Protein AF-A0AAN7FKW9-F1 (afdb_monomer_lite)

Secondary structure (DSSP, 8-state):
--SS--HHHHHHHHHHHHHHHHHHHHHHHHHHHS--PPP-GGG--HHHHHHHHHHHHHHHHHHHHHHHHHHHHHHHH-HHHHHHHHHHHHHHHHHHHHHHHHHHHHTTT-EEEEEEEEEEEEEGGGG-S---GGGSHHHHTT--EE-S-S--TTHHHHHHHHHHHHTS---EEEEEEEESSSS-EEEEEEEEEPTT--HHHHHHHHHHHHTT-TTEEEPPTTPPP-TTTTTTSS-EEEEEEE-SSTTEEEEEEEEPPP-

Radius of gyration: 22.93 Å; chains: 1; bounding box: 53×60×54 Å

Organism: Que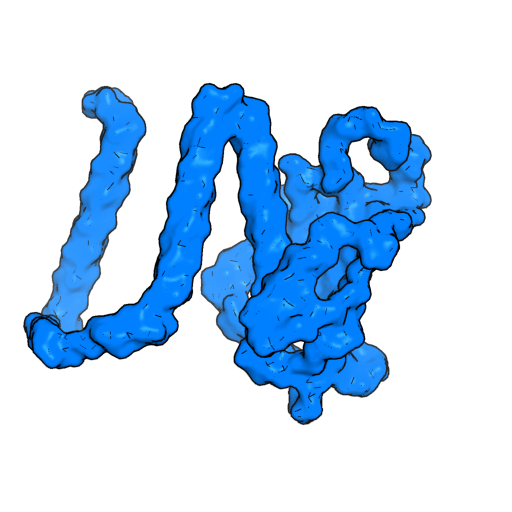rcus rubra (NCBI:txid3512)

InterPro domains:
  IPR050085 N-acetyl-gamma-glutamyl-phosphate reductase [PTHR32338] (107-254)
  IPR058924 N-acetyl-gamma-glutamyl-phosphate reductase, dimerisation domain [PF22698] (101-254)

Foldseek 3Di:
DPPPPCPVVVVVVVVVVVVVVVVVVVVVVVVVVDVDDPPPPVPPPVVVCCVVCVVVVVVVVVVVVVLVVCCVVLVVVDDVSNVVSVLVVVVLVVLLVVLLLLLLCLLVQFFDLPAKEKEKEWELCLVPPDDDPCSDLVNAPPDKDKDCFPHDPCQVVNQVSNCVSNVHRHHYGYIYMYHSDHKKMKIKIKTFTDPPRDLVNSLVSSCVSCVVPPQEAEDDPPDADDRVVQPPHSHKYKYKDDDPPPRMIIIMIMHINDD

Sequence (259 aa):
MYYFKLGATGAAISTALSQYIVTFLLIWHLNKRAVLLPPKLGSLQFGGYLKSGGFLLGRTLAVLITMTLGTSMAARQGPVAMAAHQICIQVWLAVSLLTDALAAAGQVNLIEYRNIIIDAQSSVSGAGRGAKEANLYTEIAERIYSYGITRHCHVPEIEQGLSDAANSKITVNFTPHLMPMIRGMQSTIYLEMAPGVTIEDLYQQLKISYEDEEFVVLLERGVVPRTHNVRGSNYCFINVFPDRIPGRAIITSVKLVAD

Structure (mmCIF, N/CA/C/O backbone):
data_AF-A0AAN7FKW9-F1
#
_entry.id   AF-A0AAN7FKW9-F1
#
loop_
_atom_site.group_PDB
_atom_site.id
_atom_site.type_symbol
_atom_site.label_atom_id
_atom_site.label_alt_id
_atom_site.label_comp_id
_atom_site.label_asym_id
_atom_site.label_entity_id
_atom_site.label_seq_id
_atom_site.pdbx_PDB_ins_code
_atom_site.Cartn_x
_atom_site.Cartn_y
_atom_site.Cartn_z
_atom_site.occupancy
_atom_site.B_iso_or_equiv
_atom_site.auth_seq_id
_atom_site.auth_comp_id
_atom_site.auth_asym_id
_atom_site.auth_atom_id
_atom_site.pdbx_PDB_model_num
ATOM 1 N N . MET A 1 1 ? -6.520 28.817 -27.813 1.00 48.41 1 MET A N 1
ATOM 2 C CA . MET A 1 1 ? -5.056 29.045 -27.874 1.00 48.41 1 MET A CA 1
ATOM 3 C C . MET A 1 1 ? -4.577 29.742 -29.159 1.00 48.41 1 MET A C 1
ATOM 5 O O . MET A 1 1 ? -3.545 30.393 -29.094 1.00 48.41 1 MET A O 1
ATOM 9 N N . TYR A 1 2 ? -5.305 29.683 -30.291 1.00 49.12 2 TYR A N 1
ATOM 10 C CA . TYR A 1 2 ? -4.763 30.100 -31.602 1.00 49.12 2 TYR A CA 1
ATOM 11 C C . TYR A 1 2 ? -5.254 31.433 -32.211 1.00 49.12 2 TYR A C 1
ATOM 13 O O . TYR A 1 2 ? -4.692 31.842 -33.217 1.00 49.12 2 TYR A O 1
ATOM 21 N N . TYR A 1 3 ? -6.218 32.156 -31.621 1.00 57.34 3 TYR A N 1
ATOM 22 C CA . TYR A 1 3 ? -6.704 33.419 -32.222 1.00 57.34 3 TYR A CA 1
ATOM 23 C C . TYR A 1 3 ? -5.979 34.680 -31.708 1.00 57.34 3 TYR A C 1
ATOM 25 O O . TYR A 1 3 ? -5.644 35.565 -32.485 1.00 57.34 3 TYR A O 1
ATOM 33 N N . PHE A 1 4 ? -5.659 34.741 -30.408 1.00 68.62 4 PHE A N 1
ATOM 34 C CA . PHE A 1 4 ? -5.062 35.930 -29.769 1.00 68.62 4 PHE A CA 1
ATOM 35 C C . PHE A 1 4 ? -3.538 35.854 -29.551 1.00 68.62 4 PHE A C 1
ATOM 37 O O . PHE A 1 4 ? -2.962 36.772 -28.983 1.00 68.62 4 PHE A O 1
ATOM 44 N N . LYS A 1 5 ? -2.872 34.762 -29.960 1.00 67.25 5 LYS A N 1
ATOM 45 C CA . LYS A 1 5 ? -1.417 34.531 -29.776 1.00 67.25 5 LYS A CA 1
ATOM 46 C C . LYS A 1 5 ? -0.882 34.716 -28.336 1.00 67.25 5 LYS A C 1
ATOM 48 O O . LYS A 1 5 ? 0.308 34.925 -28.143 1.00 67.25 5 LYS A O 1
ATOM 53 N N . LEU A 1 6 ? -1.728 34.579 -27.311 1.00 69.06 6 LEU A N 1
ATOM 54 C CA . LEU A 1 6 ? -1.354 34.798 -25.901 1.00 69.06 6 LEU A CA 1
ATOM 55 C C . LEU A 1 6 ? -0.659 33.598 -25.218 1.00 69.06 6 LEU A C 1
ATOM 57 O O . LEU A 1 6 ? -0.328 33.679 -24.036 1.00 69.06 6 LEU A O 1
ATOM 61 N N . GLY A 1 7 ? -0.449 32.480 -25.924 1.00 73.56 7 GLY A N 1
ATOM 62 C CA . GLY A 1 7 ? 0.279 31.314 -25.404 1.00 73.56 7 GLY A CA 1
ATOM 63 C C . GLY A 1 7 ? -0.250 30.788 -24.060 1.00 73.56 7 GLY A C 1
ATOM 64 O O . GLY A 1 7 ? -1.461 30.739 -23.832 1.00 73.56 7 GLY A O 1
ATOM 65 N N . ALA A 1 8 ? 0.665 30.400 -23.165 1.00 64.81 8 ALA A N 1
ATOM 66 C CA . ALA A 1 8 ? 0.350 29.925 -21.813 1.00 64.81 8 ALA A CA 1
ATOM 67 C C . ALA A 1 8 ? -0.267 31.018 -20.915 1.00 64.81 8 ALA A C 1
ATOM 69 O O . ALA A 1 8 ? -1.121 30.723 -20.080 1.00 64.81 8 ALA A O 1
ATOM 70 N N . THR A 1 9 ? 0.088 32.288 -21.131 1.00 69.38 9 THR A N 1
ATOM 71 C CA . THR A 1 9 ? -0.476 33.431 -20.396 1.00 69.38 9 THR A CA 1
ATOM 72 C C . THR A 1 9 ? -1.975 33.571 -20.654 1.00 69.38 9 THR A C 1
ATOM 74 O O . THR A 1 9 ? -2.746 33.821 -19.732 1.00 69.38 9 THR A O 1
ATOM 77 N N . GLY A 1 10 ? -2.419 33.327 -21.890 1.00 77.88 10 GLY A N 1
ATOM 78 C CA . GLY A 1 10 ? -3.842 33.320 -22.237 1.00 77.88 10 GLY A CA 1
ATOM 79 C C . GLY A 1 10 ? -4.628 32.209 -21.536 1.00 77.88 10 GLY A C 1
ATOM 80 O O . GLY A 1 10 ? -5.767 32.433 -21.136 1.00 77.88 10 GLY A O 1
ATOM 81 N N . ALA A 1 11 ? -4.017 31.035 -21.340 1.00 68.31 11 ALA A N 1
ATOM 82 C CA . ALA A 1 11 ? -4.635 29.949 -20.581 1.00 68.31 11 ALA A CA 1
ATOM 83 C C . ALA A 1 11 ? -4.790 30.328 -19.098 1.00 68.31 11 ALA A C 1
ATOM 85 O O . ALA A 1 11 ? -5.878 30.187 -18.550 1.00 68.31 11 ALA A O 1
ATOM 86 N N . ALA A 1 12 ? -3.750 30.901 -18.482 1.00 69.50 12 ALA A N 1
ATOM 87 C CA . ALA A 1 12 ? -3.800 31.357 -17.092 1.00 69.50 12 ALA A CA 1
ATOM 88 C C . ALA A 1 12 ? -4.856 32.455 -16.866 1.00 69.50 12 ALA A C 1
ATOM 90 O O . ALA A 1 12 ? -5.644 32.371 -15.922 1.00 69.50 12 ALA A O 1
ATOM 91 N N . ILE A 1 13 ? -4.923 33.449 -17.762 1.00 78.69 13 ILE A N 1
ATOM 92 C CA . ILE A 1 13 ? -5.930 34.519 -17.702 1.00 78.69 13 ILE A CA 1
ATOM 93 C C . ILE A 1 13 ? -7.336 33.936 -17.842 1.00 78.69 13 ILE A C 1
ATOM 95 O O . ILE A 1 13 ? -8.221 34.306 -17.077 1.00 78.69 13 ILE A O 1
ATOM 99 N N . SER A 1 14 ? -7.542 33.000 -18.774 1.00 76.62 14 SER A N 1
ATOM 100 C CA . SER A 1 14 ? -8.839 32.349 -18.973 1.00 76.62 14 SER A CA 1
ATOM 101 C C . SER A 1 14 ? -9.294 31.583 -17.731 1.00 76.62 14 SER A C 1
ATOM 103 O O . SER A 1 14 ? -10.461 31.679 -17.357 1.00 76.62 14 SER A O 1
ATOM 105 N N . THR A 1 15 ? -8.390 30.854 -17.072 1.00 71.94 15 THR A N 1
ATOM 106 C CA . THR A 1 15 ? -8.707 30.124 -15.839 1.00 71.94 15 THR A CA 1
ATOM 107 C C . THR A 1 15 ? -9.082 31.086 -14.717 1.00 71.94 15 THR A C 1
ATOM 109 O O . THR A 1 15 ? -10.133 30.912 -14.101 1.00 71.94 15 THR A O 1
ATOM 112 N N . ALA A 1 16 ? -8.298 32.145 -14.500 1.00 80.69 16 ALA A N 1
ATOM 113 C CA . ALA A 1 16 ? -8.605 33.150 -13.485 1.00 80.69 16 ALA A CA 1
ATOM 114 C C . ALA A 1 16 ? -9.960 33.828 -13.755 1.00 80.69 16 ALA A C 1
ATOM 116 O O . ALA A 1 16 ? -10.814 33.871 -12.871 1.00 80.69 16 ALA A O 1
ATOM 117 N N . LEU A 1 17 ? -10.206 34.278 -14.992 1.00 86.81 17 LEU A N 1
ATOM 118 C CA . LEU A 1 17 ? -11.490 34.871 -15.379 1.00 86.81 17 LEU A CA 1
ATOM 119 C C . LEU A 1 17 ? -12.654 33.906 -15.139 1.00 86.81 17 LEU A C 1
ATOM 121 O O . LEU A 1 17 ? -13.687 34.318 -14.618 1.00 86.81 17 LEU A O 1
ATOM 125 N N . SER A 1 18 ? -12.483 32.625 -15.484 1.00 82.38 18 SER A N 1
ATOM 126 C CA . SER A 1 18 ? -13.523 31.611 -15.292 1.00 82.38 18 SER A CA 1
ATOM 127 C C . SER A 1 18 ? -13.887 31.438 -13.818 1.00 82.38 18 SER A C 1
ATOM 129 O O . SER A 1 18 ? -15.068 31.388 -13.488 1.00 82.38 18 SER A O 1
ATOM 131 N N . GLN A 1 19 ? -12.899 31.451 -12.918 1.00 79.81 19 GLN A N 1
ATOM 132 C CA . GLN A 1 19 ? -13.126 31.311 -11.480 1.00 79.81 19 GLN A CA 1
ATOM 133 C C . GLN A 1 19 ? -13.867 32.521 -10.906 1.00 79.81 19 GLN A C 1
ATOM 135 O O . GLN A 1 19 ? -14.805 32.353 -10.124 1.00 79.81 19 GLN A O 1
ATOM 140 N N . TYR A 1 20 ? -13.515 33.737 -11.336 1.00 88.12 20 TYR A N 1
ATOM 141 C CA . TYR A 1 20 ? -14.232 34.948 -10.925 1.00 88.12 20 TYR A CA 1
ATOM 142 C C . TYR A 1 20 ? -15.662 34.991 -11.471 1.00 88.12 20 TYR A C 1
ATOM 144 O O . TYR A 1 20 ? -16.581 35.350 -10.736 1.00 88.12 20 TYR A O 1
ATOM 152 N N . ILE A 1 21 ? -15.874 34.573 -12.722 1.00 89.75 21 ILE A N 1
ATOM 153 C CA . ILE A 1 21 ? -17.212 34.486 -13.321 1.00 89.75 21 ILE A CA 1
ATOM 154 C C . ILE A 1 21 ? -18.069 33.463 -12.572 1.00 89.75 21 ILE A C 1
ATOM 156 O O . ILE A 1 21 ? -19.197 33.776 -12.200 1.00 89.75 21 ILE A O 1
ATOM 160 N N . VAL A 1 22 ? -17.542 32.265 -12.303 1.00 86.50 22 VAL A N 1
ATOM 161 C CA . VAL A 1 22 ? -18.258 31.228 -11.545 1.00 86.50 22 VAL A CA 1
ATOM 162 C C . VAL A 1 22 ? -18.595 31.725 -10.142 1.00 86.50 22 VAL A C 1
ATOM 164 O O . VAL A 1 22 ? -19.741 31.611 -9.721 1.00 86.50 22 VAL A O 1
ATOM 167 N N . THR A 1 23 ? -17.643 32.353 -9.449 1.00 85.12 23 THR A N 1
ATOM 168 C CA . THR A 1 23 ? -17.871 32.934 -8.116 1.00 85.12 23 THR A CA 1
ATOM 169 C C . THR A 1 23 ? -18.987 33.977 -8.147 1.00 85.12 23 THR A C 1
ATOM 171 O O . THR A 1 23 ? -19.897 33.939 -7.321 1.00 85.12 23 THR A O 1
ATOM 174 N N . PHE A 1 24 ? -18.973 34.875 -9.134 1.00 90.19 24 PHE A N 1
ATOM 175 C CA . PHE A 1 24 ? -20.025 35.873 -9.313 1.00 90.19 24 PHE A CA 1
ATOM 176 C C . PHE A 1 24 ? -21.392 35.230 -9.585 1.00 90.19 24 PHE A C 1
ATOM 178 O O . PHE A 1 24 ? -22.380 35.601 -8.954 1.00 90.19 24 PHE A O 1
ATOM 185 N N . LEU A 1 25 ? -21.458 34.239 -10.480 1.00 87.62 25 LEU A N 1
ATOM 186 C CA . LEU A 1 25 ? -22.694 33.523 -10.803 1.00 87.62 25 LEU A CA 1
ATOM 187 C C . LEU A 1 25 ? -23.250 32.760 -9.596 1.00 87.62 25 LEU A C 1
ATOM 189 O O . LEU A 1 25 ? -24.461 32.770 -9.380 1.00 87.62 25 LEU A O 1
ATOM 193 N N . LEU A 1 26 ? -22.382 32.143 -8.791 1.00 82.56 26 LEU A N 1
ATOM 194 C CA . LEU A 1 26 ? -22.762 31.456 -7.559 1.00 82.56 26 LEU A CA 1
ATOM 195 C C . LEU A 1 26 ? -23.315 32.435 -6.527 1.00 82.56 26 LEU A C 1
ATOM 197 O O . LEU A 1 26 ? -24.395 32.191 -5.999 1.00 82.56 26 LEU A O 1
ATOM 201 N N . ILE A 1 27 ? -22.639 33.564 -6.292 1.00 82.25 27 ILE A N 1
ATOM 202 C CA . ILE A 1 27 ? -23.114 34.616 -5.379 1.00 82.25 27 ILE A CA 1
ATOM 203 C C . ILE A 1 27 ? -24.453 35.178 -5.863 1.00 82.25 27 ILE A C 1
ATOM 205 O O . ILE A 1 27 ? -25.380 35.333 -5.071 1.00 82.25 27 ILE A O 1
ATOM 209 N N . TRP A 1 28 ? -24.593 35.429 -7.165 1.00 83.75 28 TRP A N 1
ATOM 210 C CA . TRP A 1 28 ? -25.840 35.894 -7.768 1.00 83.75 28 TRP A CA 1
ATOM 211 C C . TRP A 1 28 ? -26.976 34.879 -7.597 1.00 83.75 28 TRP A C 1
ATOM 213 O O . TRP A 1 28 ? -28.101 35.254 -7.267 1.00 83.75 28 TRP A O 1
ATOM 223 N N . HIS A 1 29 ? -26.696 33.587 -7.790 1.00 84.88 29 HIS A N 1
ATOM 224 C CA . HIS A 1 29 ? -27.679 32.524 -7.587 1.00 84.88 29 HIS A CA 1
ATOM 225 C C . HIS A 1 29 ? -28.052 32.365 -6.109 1.00 84.88 29 HIS A C 1
ATOM 227 O O . HIS A 1 29 ? -29.230 32.190 -5.793 1.00 84.88 29 HIS A O 1
ATOM 233 N N . LEU A 1 30 ? -27.077 32.482 -5.204 1.00 80.06 30 LEU A N 1
ATOM 234 C CA 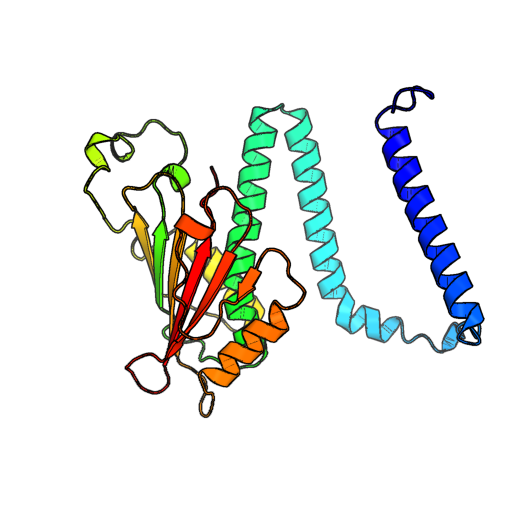. LEU A 1 30 ? -27.303 32.456 -3.761 1.00 80.06 30 LEU A CA 1
ATOM 235 C C . LEU A 1 30 ? -28.165 33.634 -3.314 1.00 80.06 30 LEU A C 1
ATOM 237 O O . LEU A 1 30 ? -29.105 33.426 -2.557 1.00 80.06 30 LEU A O 1
ATOM 241 N N . ASN A 1 31 ? -27.918 34.838 -3.835 1.00 79.50 31 ASN A N 1
ATOM 242 C CA . ASN A 1 31 ? -28.677 36.039 -3.476 1.00 79.50 31 ASN A CA 1
ATOM 243 C C . ASN A 1 31 ? -30.161 35.954 -3.884 1.00 79.50 31 ASN A C 1
ATOM 245 O O . ASN A 1 31 ? -31.009 36.638 -3.322 1.00 79.50 31 ASN A O 1
ATOM 249 N N . LYS A 1 32 ? -30.499 35.093 -4.856 1.00 80.62 32 LYS A N 1
ATOM 250 C CA . LYS A 1 32 ? -31.896 34.798 -5.218 1.00 80.62 32 LYS A CA 1
ATOM 251 C C . LYS A 1 32 ? -32.591 33.838 -4.247 1.00 80.62 32 LYS A C 1
ATOM 253 O O . LYS A 1 32 ? -33.816 33.798 -4.237 1.00 80.62 32 LYS A O 1
ATOM 258 N N . ARG A 1 33 ? -31.837 33.037 -3.484 1.00 73.56 33 ARG A N 1
ATOM 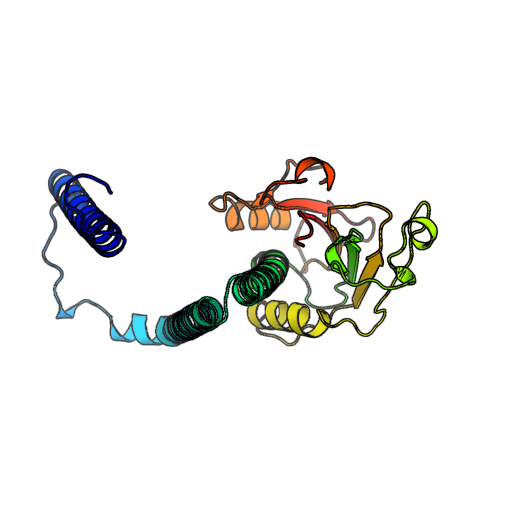259 C CA . ARG A 1 33 ? -32.367 32.011 -2.564 1.00 73.56 33 ARG A CA 1
ATOM 260 C C . ARG A 1 33 ? -32.182 32.362 -1.085 1.00 73.56 33 ARG A C 1
ATOM 262 O O . ARG A 1 33 ? -32.883 31.805 -0.249 1.00 73.56 33 ARG A O 1
ATOM 269 N N . ALA A 1 34 ? -31.264 33.269 -0.764 1.00 70.06 34 ALA A N 1
ATOM 270 C CA . ALA A 1 34 ? -30.944 33.696 0.589 1.00 70.06 34 ALA A CA 1
ATOM 271 C C . ALA A 1 34 ? -30.595 35.191 0.608 1.00 70.06 34 ALA A C 1
ATOM 273 O O . ALA A 1 34 ? -29.864 35.673 -0.255 1.00 70.06 34 ALA A O 1
ATOM 274 N N . VAL A 1 35 ? -31.086 35.922 1.614 1.00 73.06 35 VAL A N 1
ATOM 275 C CA . VAL A 1 35 ? -30.685 37.316 1.854 1.00 73.06 35 VAL A CA 1
ATOM 276 C C . VAL A 1 35 ? -29.235 37.312 2.337 1.00 73.06 35 VAL A C 1
ATOM 278 O O . VAL A 1 35 ? -28.958 36.978 3.490 1.00 73.06 35 VAL A O 1
ATOM 281 N N . LEU A 1 36 ? -28.299 37.658 1.452 1.00 62.50 36 LEU A N 1
ATOM 282 C CA . LEU A 1 36 ? -26.888 37.802 1.800 1.00 62.50 36 LEU A CA 1
ATOM 283 C C . LEU A 1 36 ? -26.707 39.077 2.633 1.00 62.50 36 LEU A C 1
ATOM 285 O O . LEU A 1 36 ? -26.556 40.175 2.100 1.00 62.50 36 LEU A O 1
ATOM 289 N N . LEU A 1 37 ? -26.745 38.942 3.959 1.00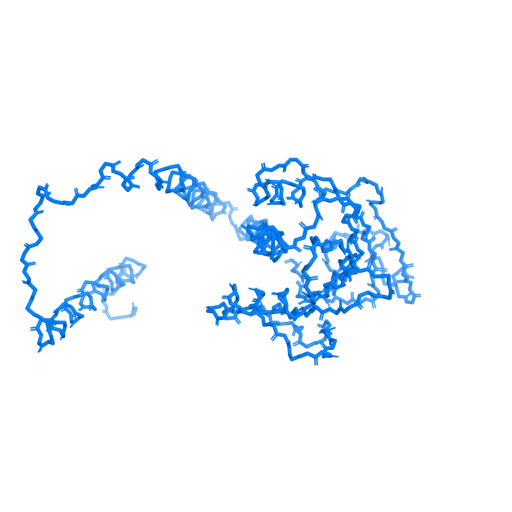 63.31 37 LEU A N 1
ATOM 290 C CA . LEU A 1 37 ? -26.344 40.021 4.857 1.00 63.31 37 LEU A CA 1
ATOM 291 C C . LEU A 1 37 ? -24.824 40.226 4.731 1.00 63.31 37 LEU A C 1
ATOM 293 O O . LEU A 1 37 ? -24.083 39.242 4.807 1.00 63.31 37 LEU A O 1
ATOM 297 N N . PRO A 1 38 ? -24.331 41.469 4.555 1.00 61.94 38 PRO A N 1
ATOM 298 C CA . PRO A 1 38 ? -22.898 41.722 4.511 1.00 61.94 38 PRO A CA 1
ATOM 299 C C . PRO A 1 38 ? -22.271 41.215 5.817 1.00 61.94 38 PRO A C 1
ATOM 301 O O . PRO A 1 38 ? -22.764 41.561 6.899 1.00 61.94 38 PRO A O 1
ATOM 304 N N . PRO A 1 39 ? -21.224 40.372 5.752 1.00 59.44 39 PRO A N 1
ATOM 305 C CA . PRO A 1 39 ? -20.630 39.803 6.948 1.00 59.44 39 PRO A CA 1
ATOM 306 C C . PRO A 1 39 ? -20.145 40.943 7.843 1.00 59.44 39 PRO A C 1
ATOM 308 O O . PRO A 1 39 ? -19.348 41.787 7.428 1.00 59.44 39 PRO A O 1
ATOM 311 N N . LYS A 1 40 ? -20.637 40.993 9.085 1.00 66.00 40 LYS A N 1
ATOM 312 C CA . LYS A 1 40 ? -20.121 41.928 10.087 1.00 66.00 40 LYS A CA 1
ATOM 313 C C . LYS A 1 40 ? -18.668 41.544 10.356 1.00 66.00 40 LYS A C 1
ATOM 315 O O . LYS A 1 40 ? -18.415 40.564 11.057 1.00 66.00 40 LYS A O 1
ATOM 320 N N . LEU A 1 41 ? -17.728 42.319 9.811 1.00 60.44 41 LEU A N 1
ATOM 321 C CA . LEU A 1 41 ? -16.281 42.078 9.897 1.00 60.44 41 LEU A CA 1
ATOM 322 C C . LEU A 1 41 ? -15.790 41.835 11.338 1.00 60.44 41 LEU A C 1
ATOM 324 O O . LEU A 1 41 ? -14.883 41.040 11.543 1.00 60.44 41 LEU A O 1
ATOM 328 N N . GLY A 1 42 ? -16.443 42.435 12.341 1.00 60.06 42 GLY A N 1
ATOM 329 C CA . GLY A 1 42 ? -16.129 42.240 13.765 1.00 60.06 42 GLY A CA 1
ATOM 330 C C . GLY A 1 42 ? -16.638 40.939 14.409 1.00 60.06 42 GLY A C 1
ATOM 331 O O . GLY A 1 42 ? -16.325 40.689 15.565 1.00 60.06 42 GLY A O 1
ATOM 332 N N . SER A 1 43 ? -17.420 40.116 13.700 1.00 59.47 43 SER A N 1
ATOM 333 C CA . SER A 1 43 ? -17.941 38.822 14.195 1.00 59.47 43 SER A CA 1
ATOM 334 C C . SER A 1 43 ? -17.245 37.601 13.586 1.00 59.47 43 SER A C 1
ATOM 336 O O . SER A 1 43 ? -17.483 36.471 14.008 1.00 59.47 43 SER A O 1
ATOM 338 N N . LEU A 1 44 ? -16.361 37.820 12.610 1.00 58.69 44 LEU A N 1
ATOM 339 C CA . LEU A 1 44 ? -15.540 36.768 12.028 1.00 58.69 44 LEU A CA 1
ATOM 340 C C . LEU A 1 44 ? -14.433 36.410 13.027 1.00 58.69 44 LEU A C 1
ATOM 342 O O . LEU A 1 44 ? -13.495 37.180 13.225 1.00 58.69 44 LEU A O 1
ATOM 346 N N . GLN A 1 45 ? -14.522 35.233 13.651 1.00 62.00 45 GLN A N 1
ATOM 347 C CA . GLN A 1 45 ? -13.495 34.704 14.559 1.00 62.00 45 GLN A CA 1
ATOM 348 C C . GLN A 1 45 ? -12.242 34.224 13.796 1.00 62.00 45 GLN A C 1
ATOM 350 O O . GLN A 1 45 ? -11.769 33.102 13.977 1.00 62.00 45 GLN A O 1
ATOM 355 N N . PHE A 1 46 ? -11.680 35.084 12.941 1.00 59.16 46 PHE A N 1
ATOM 356 C CA . PHE A 1 46 ? -10.496 34.797 12.126 1.00 59.16 46 PHE A CA 1
ATOM 357 C C . PHE A 1 46 ? -9.316 34.336 12.988 1.00 59.16 46 PHE A C 1
ATOM 359 O O . PHE A 1 46 ? -8.598 33.422 12.605 1.00 59.16 46 PHE A O 1
ATOM 366 N N . GLY A 1 47 ? -9.159 34.905 14.189 1.00 61.28 47 GLY A N 1
ATOM 367 C CA . GLY A 1 47 ? -8.113 34.507 15.132 1.00 61.28 47 GLY A CA 1
ATOM 368 C C . GLY A 1 47 ? -8.251 33.070 15.648 1.00 61.28 47 GLY A C 1
ATOM 369 O O . GLY A 1 47 ? -7.239 32.404 15.836 1.00 61.28 47 GLY A O 1
ATOM 370 N N . GLY A 1 48 ? -9.475 32.562 15.831 1.00 57.41 48 GLY A N 1
ATOM 371 C CA . GLY A 1 48 ? -9.714 31.167 16.224 1.00 57.41 48 GLY A CA 1
ATOM 372 C C . GLY A 1 48 ? -9.422 30.197 15.080 1.00 57.41 48 GLY A C 1
ATOM 373 O O . GLY A 1 48 ? -8.728 29.203 15.274 1.00 57.41 48 GLY A O 1
ATOM 374 N N . TYR A 1 49 ? -9.862 30.553 13.871 1.00 56.41 49 TYR A N 1
ATOM 375 C CA . TYR A 1 49 ? -9.644 29.773 12.649 1.00 56.41 49 TYR A CA 1
ATOM 376 C C . TYR A 1 49 ? -8.163 29.706 12.248 1.00 56.41 49 TYR A C 1
ATOM 378 O O . TYR A 1 49 ? -7.658 28.658 11.859 1.00 56.41 49 TYR A O 1
ATOM 386 N N . LEU A 1 50 ? -7.433 30.814 12.396 1.00 58.19 50 LEU A N 1
ATOM 387 C CA . LEU A 1 50 ? -5.996 30.872 12.129 1.00 58.19 50 LEU A CA 1
ATOM 388 C C . LEU A 1 50 ? -5.184 30.146 13.214 1.00 58.19 50 LEU A C 1
ATOM 390 O O . LEU A 1 50 ? -4.102 29.645 12.934 1.00 58.19 50 LEU A O 1
ATOM 394 N N . LYS A 1 51 ? -5.706 30.046 14.444 1.00 59.88 51 LYS A N 1
ATOM 395 C CA . LYS A 1 51 ? -5.056 29.324 15.546 1.00 59.88 51 LYS A CA 1
ATOM 396 C C . LYS A 1 51 ? -5.282 27.808 15.478 1.00 59.88 51 LYS A C 1
ATOM 398 O O . LYS A 1 51 ? -4.366 27.074 15.831 1.00 59.88 51 LYS A O 1
ATOM 403 N N . SER A 1 52 ? -6.442 27.337 15.002 1.00 53.56 52 SER A N 1
ATOM 404 C CA . SER A 1 52 ? -6.708 25.899 14.803 1.00 53.56 52 SER A CA 1
ATOM 405 C C . SER A 1 52 ? -6.233 25.379 13.441 1.00 53.56 52 SER A C 1
ATOM 407 O O . SER A 1 52 ? -5.728 24.265 13.354 1.00 53.56 52 SER A O 1
ATOM 409 N N . GLY A 1 53 ? -6.342 26.189 12.386 1.00 51.00 53 GLY A N 1
ATOM 410 C CA . GLY A 1 53 ? -6.002 25.807 11.014 1.00 51.00 53 GLY A CA 1
ATOM 411 C C . GLY A 1 53 ? -4.662 26.338 10.508 1.00 51.00 53 GLY A C 1
ATOM 412 O O . GLY A 1 53 ? -4.215 25.914 9.449 1.00 51.00 53 GLY A O 1
ATOM 413 N N . GLY A 1 54 ? -3.993 27.249 11.224 1.00 65.25 54 GLY A N 1
ATOM 414 C CA . GLY A 1 54 ? -2.776 27.915 10.739 1.00 65.25 54 GLY A CA 1
ATOM 415 C C . GLY A 1 54 ? -1.574 26.988 10.575 1.00 65.25 54 GLY A C 1
ATOM 416 O O . GLY A 1 54 ? -0.815 27.144 9.624 1.00 65.25 54 GLY A O 1
ATOM 417 N N . PHE A 1 55 ? -1.426 25.984 11.444 1.00 59.41 55 PHE A N 1
ATOM 418 C CA . PHE A 1 55 ? -0.383 24.962 11.293 1.00 59.41 55 PHE A CA 1
ATOM 419 C C . PHE A 1 55 ? -0.648 24.038 10.101 1.00 59.41 55 PHE A C 1
ATOM 421 O O . PHE A 1 55 ? 0.284 23.701 9.371 1.00 59.41 55 PHE A O 1
ATOM 428 N N . LEU A 1 56 ? -1.914 23.674 9.877 1.00 51.28 56 LEU A N 1
ATOM 429 C CA . LEU A 1 56 ? -2.326 22.859 8.737 1.00 51.28 56 LEU A CA 1
ATOM 430 C C . LEU A 1 56 ? -2.134 23.637 7.431 1.00 51.28 56 LEU A C 1
ATOM 432 O O . LEU A 1 56 ? -1.413 23.181 6.554 1.00 51.28 56 LEU A O 1
ATOM 436 N N . LEU A 1 57 ? -2.663 24.862 7.352 1.00 63.31 57 LEU A N 1
ATOM 437 C CA . LEU A 1 57 ? -2.470 25.774 6.222 1.00 63.31 57 LEU A CA 1
ATOM 438 C C . LEU A 1 57 ? -0.989 26.053 5.964 1.00 63.31 57 LEU A C 1
ATOM 440 O O . LEU A 1 57 ? -0.566 26.045 4.813 1.00 63.31 57 LEU A O 1
ATOM 444 N N . GLY A 1 58 ? -0.192 26.254 7.016 1.00 70.25 58 GLY A N 1
ATOM 445 C CA . GLY A 1 58 ? 1.252 26.446 6.923 1.00 70.25 58 GLY A CA 1
ATOM 446 C C . GLY A 1 58 ? 1.971 25.229 6.340 1.00 70.25 58 GLY A C 1
ATOM 447 O O . GLY A 1 58 ? 2.787 25.392 5.433 1.00 70.25 58 GLY A O 1
ATOM 448 N N . ARG A 1 59 ? 1.632 24.008 6.786 1.00 60.09 59 ARG A N 1
ATOM 449 C CA . ARG A 1 59 ? 2.139 22.755 6.193 1.00 60.09 59 ARG A CA 1
ATOM 450 C C . ARG A 1 59 ? 1.722 22.633 4.732 1.00 60.09 59 ARG A C 1
ATOM 452 O O . ARG A 1 59 ? 2.580 22.397 3.887 1.00 60.09 59 ARG A O 1
ATOM 459 N N . THR A 1 60 ? 0.444 22.837 4.419 1.00 58.62 60 THR A N 1
ATOM 460 C CA . THR A 1 60 ? -0.081 22.727 3.051 1.00 58.62 60 THR A CA 1
ATOM 461 C C . THR A 1 60 ? 0.598 23.725 2.113 1.00 58.62 60 THR A C 1
ATOM 463 O O . THR A 1 60 ? 1.026 23.341 1.028 1.00 58.62 60 THR A O 1
ATOM 466 N N . LEU A 1 61 ? 0.787 24.979 2.541 1.00 66.00 61 LEU A N 1
ATOM 467 C CA . LEU A 1 61 ? 1.519 25.998 1.781 1.00 66.00 61 LEU A CA 1
ATOM 468 C C . LEU A 1 61 ? 2.999 25.652 1.617 1.00 66.00 61 LEU A C 1
ATOM 470 O O . LEU A 1 61 ? 3.518 25.769 0.511 1.00 66.00 61 LEU A O 1
ATOM 474 N N . ALA A 1 62 ? 3.682 25.208 2.674 1.00 66.44 62 ALA A N 1
ATOM 475 C CA . ALA A 1 62 ? 5.094 24.836 2.600 1.00 66.44 62 ALA A CA 1
ATOM 476 C C . ALA A 1 62 ? 5.325 23.674 1.622 1.00 66.44 62 ALA A C 1
ATOM 478 O O . ALA A 1 62 ? 6.245 23.719 0.801 1.00 66.44 62 ALA A O 1
ATOM 479 N N . VAL A 1 63 ? 4.450 22.669 1.659 1.00 63.97 63 VAL A N 1
ATOM 480 C CA . VAL A 1 63 ? 4.459 21.524 0.743 1.00 63.97 63 VAL A CA 1
ATOM 481 C C . VAL A 1 63 ? 4.179 21.971 -0.693 1.00 63.97 63 VAL A C 1
ATOM 483 O O . VAL A 1 63 ? 4.974 21.670 -1.581 1.00 63.97 63 VAL A O 1
ATOM 486 N N . LEU A 1 64 ? 3.121 22.755 -0.928 1.00 65.25 64 LEU A N 1
ATOM 487 C CA . LEU A 1 64 ? 2.781 23.287 -2.255 1.00 65.25 64 LEU A CA 1
ATOM 488 C C . LEU A 1 64 ? 3.908 24.131 -2.852 1.00 65.25 64 LEU A C 1
ATOM 490 O O . LEU A 1 64 ? 4.231 23.981 -4.030 1.00 65.25 64 LEU A O 1
ATOM 494 N N . ILE A 1 65 ? 4.525 25.002 -2.052 1.00 69.50 65 ILE A N 1
ATOM 495 C CA . ILE A 1 65 ? 5.636 25.855 -2.486 1.00 69.50 65 ILE A CA 1
ATOM 496 C C . ILE A 1 65 ? 6.843 24.995 -2.856 1.00 69.50 65 ILE A C 1
ATOM 498 O O . ILE A 1 65 ? 7.410 25.172 -3.934 1.00 69.50 65 ILE A O 1
ATOM 502 N N . THR A 1 66 ? 7.203 24.027 -2.012 1.00 71.06 66 THR A N 1
ATOM 503 C CA . THR A 1 66 ? 8.336 23.124 -2.263 1.00 71.06 66 THR A CA 1
ATOM 504 C C . THR A 1 66 ? 8.105 22.287 -3.519 1.00 71.06 66 THR A C 1
ATOM 506 O O . THR A 1 66 ? 8.984 22.189 -4.374 1.00 71.06 66 THR A O 1
ATOM 509 N N . MET A 1 67 ? 6.895 21.756 -3.689 1.00 68.00 67 MET A N 1
ATOM 510 C CA . MET A 1 67 ? 6.499 20.958 -4.846 1.00 68.00 67 MET A CA 1
ATOM 511 C C . MET A 1 67 ? 6.494 21.794 -6.134 1.00 68.00 67 MET A C 1
ATOM 513 O O . MET A 1 67 ? 7.010 21.359 -7.165 1.00 68.00 67 MET A O 1
ATOM 517 N N . THR A 1 68 ? 5.993 23.028 -6.076 1.00 67.56 68 THR A N 1
ATOM 518 C CA . THR A 1 68 ? 5.968 23.961 -7.214 1.00 67.56 68 THR A CA 1
ATOM 519 C C . THR A 1 68 ? 7.379 24.388 -7.620 1.00 67.56 68 THR A C 1
ATOM 521 O O . THR A 1 68 ? 7.712 24.378 -8.806 1.00 67.56 68 THR A O 1
ATOM 524 N N . LEU A 1 69 ? 8.238 24.719 -6.652 1.00 66.88 69 LEU A N 1
ATOM 525 C CA . LEU A 1 69 ? 9.630 25.095 -6.904 1.00 66.88 69 LEU A CA 1
ATOM 526 C C . LEU A 1 69 ? 10.450 23.914 -7.430 1.00 66.88 69 LEU A C 1
ATOM 528 O O . LEU A 1 69 ? 11.159 24.076 -8.422 1.00 66.88 69 LEU A O 1
ATOM 532 N N . GLY A 1 70 ? 10.296 22.725 -6.843 1.00 67.12 70 GLY A N 1
ATOM 533 C CA . GLY A 1 70 ? 10.940 21.500 -7.321 1.00 67.12 70 GLY A CA 1
ATOM 534 C C . GLY A 1 70 ? 10.540 21.170 -8.759 1.00 67.12 70 GLY A C 1
ATOM 535 O O . GLY A 1 70 ? 11.402 20.936 -9.602 1.00 67.12 70 GLY A O 1
ATOM 536 N N . THR A 1 71 ? 9.246 21.277 -9.076 1.00 64.25 71 THR A N 1
ATOM 537 C CA . THR A 1 71 ? 8.733 21.047 -10.438 1.00 64.25 71 THR A CA 1
ATOM 538 C C . THR A 1 71 ? 9.279 22.088 -11.414 1.00 64.25 71 THR A C 1
ATOM 540 O O . THR A 1 71 ? 9.742 21.747 -12.499 1.00 64.25 71 THR A O 1
ATOM 543 N N . SER A 1 72 ? 9.310 23.361 -11.016 1.00 59.44 72 SER A N 1
ATOM 544 C CA . SER A 1 72 ? 9.882 24.450 -11.816 1.00 59.44 72 SER A CA 1
ATOM 545 C C . SER A 1 72 ? 11.378 24.254 -12.094 1.00 59.44 72 SER A C 1
ATOM 547 O O . SER A 1 72 ? 11.836 24.481 -13.215 1.00 59.44 72 SER A O 1
ATOM 549 N N . MET A 1 73 ? 12.151 23.789 -11.108 1.00 62.16 73 MET A N 1
ATOM 550 C CA . MET A 1 73 ? 13.578 23.495 -11.270 1.00 62.16 73 MET A CA 1
ATOM 551 C C . MET A 1 73 ? 13.819 22.271 -12.156 1.00 62.16 73 MET A C 1
ATOM 553 O O . MET A 1 73 ? 14.652 22.338 -13.060 1.00 62.16 73 MET A O 1
ATOM 557 N N . ALA A 1 74 ? 13.057 21.191 -11.965 1.00 52.38 74 ALA A N 1
ATOM 558 C CA . ALA A 1 74 ? 13.123 20.000 -12.808 1.00 52.38 74 ALA A CA 1
ATOM 559 C C . ALA A 1 74 ? 12.770 20.315 -14.274 1.00 52.38 74 ALA A C 1
ATOM 561 O O . ALA A 1 74 ? 13.400 19.785 -15.188 1.00 52.38 74 ALA A O 1
ATOM 562 N N . ALA A 1 75 ? 11.838 21.249 -14.515 1.00 57.34 75 ALA A N 1
ATOM 563 C CA . ALA A 1 75 ? 11.429 21.656 -15.866 1.00 57.34 75 ALA A CA 1
ATOM 564 C C . ALA A 1 75 ? 12.570 22.299 -16.651 1.00 57.34 75 ALA A C 1
ATOM 566 O O . ALA A 1 75 ? 12.665 22.142 -17.867 1.00 57.34 75 ALA A O 1
ATOM 567 N N . ARG A 1 76 ? 13.454 23.010 -15.945 1.00 67.81 76 ARG A N 1
ATOM 568 C CA . ARG A 1 76 ? 14.608 23.703 -16.528 1.00 67.81 76 ARG A CA 1
ATOM 569 C C . ARG A 1 76 ? 15.766 22.762 -16.851 1.00 67.81 76 ARG A C 1
ATOM 571 O O . ARG A 1 76 ? 16.597 23.116 -17.677 1.00 67.81 76 ARG A O 1
ATOM 578 N N . GLN A 1 77 ? 15.823 21.589 -16.220 1.00 63.25 77 GLN A N 1
ATOM 579 C CA . GLN A 1 77 ? 16.876 20.591 -16.448 1.00 63.25 77 GLN A CA 1
ATOM 580 C C . GLN A 1 77 ? 16.548 19.608 -17.581 1.00 63.25 77 GLN A C 1
ATOM 582 O O . GLN A 1 77 ? 17.411 18.847 -18.012 1.00 63.25 77 GLN A O 1
ATOM 587 N N . GLY A 1 78 ? 15.321 19.655 -18.102 1.00 63.94 78 GLY A N 1
ATOM 588 C CA . GLY A 1 78 ? 14.913 18.928 -19.297 1.00 63.94 78 GLY A CA 1
ATOM 589 C C . GLY A 1 78 ? 13.974 17.743 -19.034 1.00 63.94 78 GLY A C 1
ATOM 590 O O . GLY A 1 78 ? 13.601 17.459 -17.894 1.00 63.94 78 GLY A O 1
ATOM 591 N N . PRO A 1 79 ? 13.566 17.035 -20.102 1.00 40.00 79 PRO A N 1
ATOM 592 C CA . PRO A 1 79 ? 12.458 16.075 -20.059 1.00 40.00 79 PRO A CA 1
ATOM 593 C C . PRO A 1 79 ? 12.701 14.879 -19.130 1.00 40.00 79 PRO A C 1
ATOM 595 O O . PRO A 1 79 ? 11.773 14.382 -18.502 1.00 40.00 79 PRO A O 1
ATOM 598 N N . VAL A 1 80 ? 13.957 14.439 -19.013 1.00 40.69 80 VAL A N 1
ATOM 599 C CA . VAL A 1 80 ? 14.350 13.287 -18.184 1.00 40.69 80 VAL A CA 1
ATOM 600 C C . VAL A 1 80 ? 14.306 13.630 -16.690 1.00 40.69 80 VAL A C 1
ATOM 602 O O . VAL A 1 80 ? 13.811 12.838 -15.893 1.00 40.69 80 VAL A O 1
ATOM 605 N N . ALA A 1 81 ? 14.751 14.832 -16.310 1.00 39.19 81 ALA A N 1
ATOM 606 C CA . ALA A 1 81 ? 14.669 15.318 -14.932 1.00 39.19 81 ALA A CA 1
ATOM 607 C C . ALA A 1 81 ? 13.214 15.581 -14.505 1.00 39.19 81 ALA A C 1
ATOM 609 O O . ALA A 1 81 ? 12.839 15.284 -13.374 1.00 39.19 81 ALA A O 1
ATOM 610 N N . MET A 1 82 ? 12.375 16.072 -15.425 1.00 45.16 82 MET A N 1
ATOM 611 C CA . MET A 1 82 ? 10.936 16.231 -15.201 1.00 45.16 82 MET A CA 1
ATOM 612 C C . MET A 1 82 ? 10.228 14.885 -14.989 1.00 45.16 82 MET A C 1
ATOM 614 O O . MET A 1 82 ? 9.410 14.768 -14.081 1.00 45.16 82 MET A O 1
ATOM 618 N N . ALA A 1 83 ? 10.568 13.861 -15.779 1.00 34.09 83 ALA A N 1
ATOM 619 C CA . ALA A 1 83 ? 10.025 12.515 -15.605 1.00 34.09 83 ALA A CA 1
ATOM 620 C C . ALA A 1 83 ? 10.420 11.913 -14.243 1.00 34.09 83 ALA A C 1
ATOM 622 O O . ALA A 1 83 ? 9.556 11.432 -13.518 1.00 34.09 83 ALA A O 1
ATOM 623 N N . ALA A 1 84 ? 11.691 12.030 -13.840 1.00 36.47 84 ALA A N 1
ATOM 624 C CA . ALA A 1 84 ? 12.158 11.579 -12.525 1.00 36.47 84 ALA A CA 1
ATOM 625 C C . ALA A 1 84 ? 11.477 12.328 -11.362 1.00 36.47 84 ALA A C 1
ATOM 627 O O . ALA A 1 84 ? 11.096 11.721 -10.363 1.00 36.47 84 ALA A O 1
ATOM 628 N N . HIS A 1 85 ? 11.269 13.640 -11.504 1.00 43.94 85 HIS A N 1
ATOM 629 C CA . HIS A 1 85 ? 10.569 14.463 -10.514 1.00 43.94 85 HIS A CA 1
ATOM 630 C C . HIS A 1 85 ? 9.081 14.100 -10.389 1.00 43.94 85 HIS A C 1
ATOM 632 O O . HIS A 1 85 ? 8.556 14.046 -9.278 1.00 43.94 85 HIS A O 1
ATOM 638 N N . GLN A 1 86 ? 8.406 13.788 -11.502 1.00 40.19 86 GLN A N 1
ATOM 639 C CA . GLN A 1 86 ? 7.023 13.298 -11.480 1.00 40.19 86 GLN A CA 1
ATOM 640 C C . GLN A 1 86 ? 6.892 11.919 -10.825 1.00 40.19 86 GLN A C 1
ATOM 642 O O . GLN A 1 86 ? 5.956 11.717 -10.054 1.00 40.19 86 GLN A O 1
ATOM 647 N N . ILE A 1 87 ? 7.844 11.012 -11.059 1.00 41.47 87 ILE A N 1
ATOM 648 C CA . ILE A 1 87 ? 7.884 9.695 -10.407 1.00 41.47 87 ILE A CA 1
ATOM 649 C C . ILE A 1 87 ? 8.061 9.862 -8.891 1.00 41.47 87 ILE A C 1
ATOM 651 O O . ILE A 1 87 ? 7.302 9.283 -8.120 1.00 41.47 87 ILE A O 1
ATOM 655 N N . CYS A 1 88 ? 8.975 10.729 -8.441 1.00 41.81 88 CYS A N 1
ATOM 656 C CA . CYS A 1 88 ? 9.164 11.013 -7.014 1.00 41.81 88 CYS A CA 1
ATOM 657 C C . CYS A 1 88 ? 7.920 11.635 -6.349 1.00 41.81 88 CYS A C 1
ATOM 659 O O . CYS A 1 88 ? 7.578 11.263 -5.229 1.00 41.81 88 CYS A O 1
ATOM 661 N N . ILE A 1 89 ? 7.214 12.542 -7.035 1.00 49.00 89 ILE A N 1
ATOM 662 C CA . ILE A 1 89 ? 5.957 13.136 -6.544 1.00 49.00 89 ILE A CA 1
ATOM 663 C C . ILE A 1 89 ? 4.828 12.101 -6.458 1.00 49.00 89 ILE A C 1
ATOM 665 O O . ILE A 1 89 ? 4.028 12.139 -5.524 1.00 49.00 89 ILE A O 1
ATOM 669 N N . GLN A 1 90 ? 4.747 11.175 -7.414 1.00 42.19 90 GLN A N 1
ATOM 670 C CA . GLN A 1 90 ? 3.703 10.150 -7.422 1.00 42.19 90 GLN A CA 1
ATOM 671 C C . GLN A 1 90 ? 3.985 9.006 -6.444 1.00 42.19 90 GLN A C 1
ATOM 673 O O . GLN A 1 90 ? 3.043 8.476 -5.864 1.00 42.19 90 GLN A O 1
ATOM 678 N N . VAL A 1 91 ? 5.254 8.683 -6.179 1.00 46.16 91 VAL A N 1
ATOM 679 C CA . VAL A 1 91 ? 5.655 7.783 -5.083 1.00 46.16 91 VAL A CA 1
ATOM 680 C C . VAL A 1 91 ? 5.285 8.390 -3.723 1.00 46.16 91 VAL A C 1
ATOM 682 O O . VAL A 1 91 ? 4.698 7.696 -2.897 1.00 46.16 91 VAL A O 1
ATOM 685 N N . TRP A 1 92 ? 5.509 9.696 -3.543 1.00 43.78 92 TRP A N 1
ATOM 686 C CA . TRP A 1 92 ? 5.132 10.445 -2.337 1.00 43.78 92 TRP A CA 1
ATOM 687 C C . TRP A 1 92 ? 3.606 10.465 -2.096 1.00 43.78 92 TRP A C 1
ATOM 689 O O . TRP A 1 92 ? 3.144 10.251 -0.978 1.00 43.78 92 TRP A O 1
ATOM 699 N N . LEU A 1 93 ? 2.796 10.604 -3.153 1.00 47.16 93 LEU A N 1
ATOM 700 C CA . LEU A 1 93 ? 1.329 10.483 -3.075 1.00 47.16 93 LEU A CA 1
ATOM 701 C C . LEU A 1 93 ? 0.853 9.039 -2.823 1.00 47.16 93 LEU A C 1
ATOM 703 O O . LEU A 1 93 ? -0.155 8.812 -2.156 1.00 47.16 93 LEU A O 1
ATOM 707 N N . ALA A 1 94 ? 1.577 8.047 -3.345 1.00 44.72 94 ALA A N 1
ATOM 708 C CA . ALA A 1 94 ? 1.208 6.638 -3.271 1.00 44.72 94 ALA A CA 1
ATOM 709 C C . ALA A 1 94 ? 1.435 6.021 -1.882 1.00 44.72 94 ALA A C 1
ATOM 711 O O . ALA A 1 94 ? 0.745 5.050 -1.547 1.00 44.72 94 ALA A O 1
ATOM 712 N N . VAL A 1 95 ? 2.374 6.546 -1.092 1.00 48.16 95 VAL A N 1
ATOM 713 C CA . VAL A 1 95 ? 2.502 6.187 0.325 1.00 48.16 95 VAL A CA 1
ATOM 714 C C . VAL A 1 95 ? 1.514 6.993 1.153 1.00 48.16 95 VAL A C 1
ATOM 716 O O . VAL A 1 95 ? 0.796 6.368 1.927 1.00 48.16 95 VAL A O 1
ATOM 719 N N . SER A 1 96 ? 1.325 8.297 0.898 1.00 42.53 96 SER A N 1
ATOM 720 C CA . SER A 1 96 ? 0.262 9.086 1.545 1.00 42.53 96 SER A CA 1
ATOM 721 C C . SER A 1 96 ? -1.106 8.406 1.475 1.00 42.53 96 SER A C 1
ATOM 723 O O . SER A 1 96 ? -1.674 8.180 2.525 1.00 42.53 96 SER A O 1
ATOM 725 N N . LEU A 1 97 ? -1.564 7.907 0.322 1.00 45.84 97 LEU A N 1
ATOM 726 C CA . LEU A 1 97 ? -2.893 7.274 0.203 1.00 45.84 97 LEU A CA 1
ATOM 727 C C . LEU A 1 97 ? -3.052 5.931 0.951 1.00 45.84 97 LEU A C 1
ATOM 729 O O . LEU A 1 97 ? -4.136 5.612 1.434 1.00 45.84 97 LEU A O 1
ATOM 733 N N . LEU A 1 98 ? -1.985 5.131 1.066 1.00 48.59 98 LEU A N 1
ATOM 734 C CA . LEU A 1 98 ? -1.980 3.908 1.892 1.00 48.59 98 LEU A CA 1
ATOM 735 C C . LEU A 1 98 ? -1.944 4.249 3.383 1.00 48.59 98 LEU A C 1
ATOM 737 O O . LEU A 1 98 ? -2.516 3.534 4.206 1.00 48.59 98 LEU A O 1
ATOM 741 N N . THR A 1 99 ? -1.286 5.360 3.706 1.00 49.38 99 THR A N 1
ATOM 742 C CA . THR A 1 99 ? -1.264 5.895 5.056 1.00 49.38 99 THR A CA 1
ATOM 743 C C . THR A 1 99 ? -2.567 6.592 5.408 1.00 49.38 99 THR A C 1
ATOM 745 O O . THR A 1 99 ? -2.987 6.465 6.544 1.00 49.38 99 THR A O 1
ATOM 748 N N . ASP A 1 100 ? -3.266 7.186 4.442 1.00 43.81 100 ASP A N 1
ATOM 749 C CA . ASP A 1 100 ? -4.560 7.841 4.607 1.00 43.81 100 ASP A CA 1
ATOM 750 C C . ASP A 1 100 ? -5.672 6.819 4.887 1.00 43.81 100 ASP A C 1
ATOM 752 O O . ASP A 1 100 ? -6.586 7.107 5.651 1.00 43.81 100 ASP A O 1
ATOM 756 N N . ALA A 1 101 ? -5.565 5.587 4.369 1.00 45.28 101 ALA A N 1
ATOM 757 C CA . ALA A 1 101 ? -6.549 4.528 4.636 1.00 45.28 101 ALA A CA 1
ATOM 758 C C . ALA A 1 101 ? -6.455 4.001 6.070 1.00 45.28 101 ALA A C 1
ATOM 760 O O . ALA A 1 101 ? -7.473 3.772 6.726 1.00 45.28 101 ALA A O 1
ATOM 761 N N . LEU A 1 102 ? -5.232 3.847 6.587 1.00 49.28 102 LEU A N 1
ATOM 762 C CA . LEU A 1 102 ? -5.030 3.565 8.007 1.00 49.28 102 LEU A CA 1
ATOM 763 C C . LEU A 1 102 ? -5.224 4.815 8.875 1.00 49.28 102 LEU A C 1
ATOM 765 O O . LEU A 1 102 ? -5.657 4.683 10.015 1.00 49.28 102 LEU A O 1
ATOM 769 N N . ALA A 1 103 ? -4.938 6.010 8.359 1.00 46.72 103 ALA A N 1
ATOM 770 C CA . ALA A 1 103 ? -5.135 7.273 9.057 1.00 46.72 103 ALA A CA 1
ATOM 771 C C . ALA A 1 103 ? -6.612 7.554 9.281 1.00 46.72 103 ALA A C 1
ATOM 773 O O . ALA A 1 103 ? -6.987 7.961 10.369 1.00 46.72 103 ALA A O 1
ATOM 774 N N . ALA A 1 104 ? -7.458 7.298 8.288 1.00 47.81 104 ALA A N 1
ATOM 775 C CA . ALA A 1 104 ? -8.897 7.477 8.381 1.00 47.81 104 ALA A CA 1
ATOM 776 C C . ALA A 1 104 ? -9.526 6.547 9.431 1.00 47.81 104 ALA A C 1
ATOM 778 O O . ALA A 1 104 ? -10.411 6.965 10.177 1.00 47.81 104 ALA A O 1
ATOM 779 N N . ALA A 1 105 ? -9.044 5.302 9.534 1.00 47.06 105 ALA A N 1
ATOM 780 C CA . ALA A 1 105 ? -9.451 4.369 10.588 1.00 47.06 105 ALA A CA 1
ATOM 781 C C . ALA A 1 105 ? -8.823 4.716 11.955 1.00 47.06 105 ALA A C 1
ATOM 783 O O . ALA A 1 105 ? -9.453 4.549 13.003 1.00 47.06 105 ALA A O 1
ATOM 784 N N . GLY A 1 106 ? -7.595 5.235 11.951 1.00 44.69 106 GLY A N 1
ATOM 785 C CA . GLY A 1 106 ? -6.865 5.655 13.141 1.00 44.69 106 GLY A CA 1
ATOM 786 C C . GLY A 1 106 ? -7.406 6.937 13.785 1.00 44.69 106 GLY A C 1
ATOM 787 O O . GLY A 1 106 ? -7.581 7.003 15.000 1.00 44.69 106 GLY A O 1
ATOM 788 N N . GLN A 1 107 ? -7.776 7.943 12.998 1.00 43.19 107 GLN A N 1
ATOM 789 C CA . GLN A 1 107 ? -8.292 9.224 13.495 1.00 43.19 107 GLN A CA 1
ATOM 790 C C . GLN A 1 107 ? -9.568 9.072 14.339 1.00 43.19 107 GLN A C 1
ATOM 792 O O . GLN A 1 107 ? -9.878 9.945 15.148 1.00 43.19 107 GLN A O 1
ATOM 797 N N . VAL A 1 108 ? -10.277 7.946 14.201 1.00 48.41 108 VAL A N 1
ATOM 798 C CA . VAL A 1 108 ? -11.486 7.607 14.970 1.00 48.41 108 VAL A CA 1
ATOM 799 C C . VAL A 1 108 ? -11.207 6.546 16.057 1.00 48.41 108 VAL A C 1
ATOM 801 O O . VAL A 1 108 ? -12.125 6.061 16.708 1.00 48.41 108 VAL A O 1
ATOM 804 N N . ASN A 1 109 ? -9.937 6.202 16.310 1.00 58.59 109 ASN A N 1
ATOM 805 C CA . ASN A 1 109 ? -9.492 5.160 17.250 1.00 58.59 109 ASN A CA 1
ATOM 806 C C . ASN A 1 109 ? -10.163 3.794 17.014 1.00 58.59 109 ASN A C 1
ATOM 808 O O . ASN A 1 109 ? -10.417 3.056 17.963 1.00 58.59 109 ASN A O 1
ATOM 812 N N . LEU A 1 110 ? -10.470 3.447 15.759 1.00 61.41 110 LEU A N 1
ATOM 813 C CA . LEU A 1 110 ? -11.135 2.176 15.445 1.00 61.41 110 LEU A CA 1
ATOM 814 C C . LEU A 1 110 ? -10.169 0.987 15.422 1.00 61.41 110 LEU A C 1
ATOM 816 O O . LEU A 1 110 ? -10.589 -0.171 15.446 1.00 61.41 110 LEU A O 1
ATOM 820 N N . ILE A 1 111 ? -8.871 1.269 15.370 1.00 72.62 111 ILE A N 1
ATOM 821 C CA . ILE A 1 111 ? -7.810 0.274 15.291 1.00 72.62 111 ILE A CA 1
ATOM 822 C C . ILE A 1 111 ? -6.827 0.449 16.439 1.00 72.62 111 ILE A C 1
ATOM 824 O O . ILE A 1 111 ? -6.597 1.549 16.939 1.00 72.62 111 ILE A O 1
ATOM 828 N N . GLU A 1 112 ? -6.223 -0.660 16.827 1.00 73.75 112 GLU A N 1
ATOM 829 C CA . GLU A 1 112 ? -5.092 -0.693 17.731 1.00 73.75 112 GLU A CA 1
ATOM 830 C C . GLU A 1 112 ? -3.805 -0.495 16.933 1.00 73.75 112 GLU A C 1
ATOM 832 O O . GLU A 1 112 ? -3.543 -1.126 15.910 1.00 73.75 112 GLU A O 1
ATOM 837 N N . TYR A 1 113 ? -2.966 0.394 17.440 1.00 72.56 113 TYR A N 1
ATOM 838 C CA . TYR A 1 113 ? -1.757 0.887 16.785 1.00 72.56 113 TYR A CA 1
ATOM 839 C C . TYR A 1 113 ? -0.523 -0.004 16.959 1.00 72.56 113 TYR A C 1
ATOM 841 O O . TYR A 1 113 ? 0.614 0.415 16.739 1.00 72.56 113 TYR A O 1
ATOM 849 N N . ARG A 1 114 ? -0.752 -1.243 17.385 1.00 76.44 114 ARG A N 1
ATOM 850 C CA . ARG A 1 114 ? 0.259 -2.268 17.633 1.00 76.44 114 ARG A CA 1
ATOM 851 C C . ARG A 1 114 ? 0.059 -3.421 16.661 1.00 76.44 114 ARG A C 1
ATOM 853 O O . ARG A 1 114 ? -1.045 -3.658 16.186 1.00 76.44 114 ARG A O 1
ATOM 860 N N . ASN A 1 115 ? 1.132 -4.165 16.403 1.00 84.25 115 ASN A N 1
ATOM 861 C CA . ASN A 1 115 ? 1.083 -5.410 15.630 1.00 84.25 115 ASN A CA 1
ATOM 862 C C . ASN A 1 115 ? 0.486 -5.258 14.215 1.00 84.25 115 ASN A C 1
ATOM 864 O O . ASN A 1 115 ? -0.113 -6.199 13.690 1.00 84.25 115 ASN A O 1
ATOM 868 N N . ILE A 1 116 ? 0.669 -4.090 13.588 1.00 83.81 116 ILE A N 1
ATOM 869 C CA . ILE A 1 116 ? 0.274 -3.861 12.196 1.00 83.81 116 ILE A CA 1
ATOM 870 C C . ILE A 1 116 ? 1.274 -4.589 11.295 1.00 83.81 116 ILE A C 1
ATOM 872 O O . ILE A 1 116 ? 2.472 -4.289 11.298 1.00 83.81 116 ILE A O 1
ATOM 876 N N . ILE A 1 117 ? 0.777 -5.555 10.527 1.00 91.75 117 ILE A N 1
ATOM 877 C CA . ILE A 1 117 ? 1.574 -6.357 9.597 1.00 91.75 117 ILE A CA 1
ATOM 878 C C . ILE A 1 117 ? 1.121 -6.033 8.181 1.00 91.75 117 ILE A C 1
ATOM 880 O O . ILE A 1 117 ? -0.062 -6.128 7.872 1.00 91.75 117 ILE A O 1
ATOM 884 N N . ILE A 1 118 ? 2.065 -5.682 7.319 1.00 88.75 118 ILE A N 1
ATOM 885 C CA . ILE A 1 118 ? 1.832 -5.335 5.923 1.00 88.75 118 ILE A CA 1
ATOM 886 C C . ILE A 1 118 ? 2.621 -6.314 5.058 1.00 88.75 118 ILE A C 1
ATOM 888 O O . ILE A 1 118 ? 3.853 -6.268 5.004 1.00 88.75 118 ILE A O 1
ATOM 892 N N . ASP A 1 119 ? 1.893 -7.185 4.368 1.00 93.31 119 ASP A N 1
ATOM 893 C CA . ASP A 1 119 ? 2.433 -8.041 3.318 1.00 93.31 119 ASP A CA 1
ATOM 894 C C . ASP A 1 119 ? 2.090 -7.422 1.962 1.00 93.31 119 ASP A C 1
ATOM 896 O O . ASP A 1 119 ? 0.922 -7.376 1.558 1.00 93.31 119 ASP A O 1
ATOM 900 N N . ALA A 1 120 ? 3.105 -6.887 1.288 1.00 89.31 120 ALA A N 1
ATOM 901 C CA . ALA A 1 120 ? 2.939 -6.185 0.025 1.00 89.31 120 ALA A CA 1
ATOM 902 C C . ALA A 1 120 ? 3.468 -7.027 -1.133 1.00 89.31 120 ALA A C 1
ATOM 904 O O . ALA A 1 120 ? 4.590 -7.515 -1.095 1.00 89.31 120 ALA A O 1
ATOM 905 N N . GLN A 1 121 ? 2.694 -7.149 -2.202 1.00 93.25 121 GLN A N 1
ATOM 906 C CA . GLN A 1 121 ? 3.082 -7.834 -3.426 1.00 93.25 121 GLN A CA 1
ATOM 907 C C . GLN A 1 121 ? 3.199 -6.803 -4.544 1.00 93.25 121 GLN A C 1
ATOM 909 O O . GLN A 1 121 ? 2.204 -6.195 -4.932 1.00 93.25 121 GLN A O 1
ATOM 914 N N . SER A 1 122 ? 4.407 -6.592 -5.061 1.00 88.12 122 SER A N 1
ATOM 915 C CA . SER A 1 122 ? 4.696 -5.592 -6.089 1.00 88.12 122 SER A CA 1
ATOM 916 C C . SER A 1 122 ? 5.143 -6.248 -7.383 1.00 88.12 122 SER A C 1
ATOM 918 O O . SER A 1 122 ? 5.913 -7.207 -7.386 1.00 88.12 122 SER A O 1
ATOM 920 N N . SER A 1 123 ? 4.701 -5.693 -8.505 1.00 89.94 123 SER A N 1
ATOM 921 C CA . SER A 1 123 ? 5.233 -6.032 -9.816 1.00 89.94 123 SER A CA 1
ATOM 922 C C . SER A 1 123 ? 6.688 -5.595 -9.984 1.00 89.94 123 SER A C 1
ATOM 924 O O . SER A 1 123 ? 7.192 -4.718 -9.278 1.00 89.94 123 SER A O 1
ATOM 926 N N . VAL A 1 124 ? 7.337 -6.179 -10.989 1.00 87.94 124 VAL A N 1
ATOM 927 C CA . VAL A 1 124 ? 8.740 -5.923 -11.350 1.00 87.94 124 VAL A CA 1
ATOM 928 C C . VAL A 1 124 ? 8.991 -4.469 -11.707 1.00 87.94 124 VAL A C 1
ATOM 930 O O . VAL A 1 124 ? 10.064 -3.946 -11.422 1.00 87.94 124 VAL A O 1
ATOM 933 N N . SER A 1 125 ? 8.019 -3.804 -12.332 1.00 83.75 125 SER A N 1
ATOM 934 C CA . SER A 1 125 ? 8.227 -2.445 -12.825 1.00 83.75 125 SER A CA 1
ATOM 935 C C . SER A 1 125 ? 8.550 -1.432 -11.720 1.00 83.75 125 SER A C 1
ATOM 937 O O . SER A 1 125 ? 9.269 -0.471 -11.975 1.00 83.75 125 SER A O 1
ATOM 939 N N . GLY A 1 126 ? 8.163 -1.715 -10.469 1.00 80.81 126 GLY A N 1
ATOM 940 C CA . GLY A 1 126 ? 8.529 -0.909 -9.300 1.00 80.81 126 GLY A CA 1
ATOM 941 C C . GLY A 1 126 ? 10.021 -0.955 -8.951 1.00 80.81 126 GLY A C 1
ATOM 942 O O . GLY A 1 126 ? 10.516 -0.077 -8.251 1.00 80.81 126 GLY A O 1
ATOM 943 N N . ALA A 1 127 ? 10.772 -1.934 -9.468 1.00 80.88 127 ALA A N 1
ATOM 944 C CA . ALA A 1 127 ? 12.233 -1.969 -9.368 1.00 80.88 127 ALA A CA 1
ATOM 945 C C . ALA A 1 127 ? 12.926 -1.000 -10.353 1.00 80.88 127 ALA A C 1
ATOM 947 O O . ALA A 1 127 ? 14.155 -0.850 -10.317 1.00 80.88 127 ALA A O 1
ATOM 948 N N . GLY A 1 128 ? 12.148 -0.345 -11.223 1.00 83.06 128 GLY A N 1
ATOM 949 C CA . GLY A 1 128 ? 12.600 0.598 -12.236 1.00 83.06 128 GLY A CA 1
ATOM 950 C C . GLY A 1 128 ? 13.186 -0.065 -13.486 1.00 83.06 128 GLY A C 1
ATOM 951 O O . GLY A 1 128 ? 13.310 -1.283 -13.598 1.00 83.06 128 GLY A O 1
ATOM 952 N N . ARG A 1 129 ? 13.601 0.767 -14.450 1.00 84.25 129 ARG A N 1
ATOM 953 C CA . ARG A 1 129 ? 14.134 0.337 -15.762 1.00 84.25 129 ARG A CA 1
ATOM 954 C C . ARG A 1 129 ? 15.654 0.094 -15.777 1.00 84.25 129 ARG A C 1
ATOM 956 O O . ARG A 1 129 ? 16.263 -0.019 -16.839 1.00 84.25 129 ARG A O 1
ATOM 963 N N . GLY A 1 130 ? 16.298 0.065 -14.613 1.00 84.75 130 GLY A N 1
ATOM 964 C CA . GLY A 1 130 ? 17.738 -0.177 -14.518 1.00 84.75 130 GLY A CA 1
ATOM 965 C C . GLY A 1 130 ? 18.096 -1.601 -14.947 1.00 84.75 130 GLY A C 1
ATOM 966 O O . GLY A 1 130 ? 17.464 -2.557 -14.501 1.00 84.75 130 GLY A O 1
ATOM 967 N N . ALA A 1 131 ? 19.130 -1.747 -15.778 1.00 86.62 131 ALA A N 1
ATOM 968 C CA . ALA A 1 131 ? 19.640 -3.053 -16.185 1.00 86.62 131 ALA A CA 1
ATOM 969 C C . ALA A 1 131 ? 20.381 -3.718 -15.014 1.00 86.62 131 ALA A C 1
ATOM 971 O O . ALA A 1 131 ? 21.546 -3.428 -14.750 1.00 86.62 131 ALA A O 1
ATOM 972 N N . LYS A 1 132 ? 19.676 -4.585 -14.287 1.00 89.06 132 LYS A N 1
ATOM 973 C CA . LYS A 1 132 ? 20.203 -5.411 -13.196 1.00 89.06 132 LYS A CA 1
ATOM 974 C C . LYS A 1 132 ? 19.902 -6.866 -13.519 1.00 89.06 132 LYS A C 1
ATOM 976 O O . LYS A 1 132 ? 18.811 -7.155 -13.997 1.00 89.06 132 LYS A O 1
ATOM 981 N N . GLU A 1 133 ? 20.831 -7.768 -13.219 1.00 90.56 133 GLU A N 1
ATOM 982 C CA . GLU A 1 133 ? 20.647 -9.212 -13.431 1.00 90.56 133 GLU A CA 1
ATOM 983 C C . GLU A 1 133 ? 19.381 -9.728 -12.736 1.00 90.56 133 GLU A C 1
ATOM 985 O O . GLU A 1 133 ? 18.553 -10.379 -13.360 1.00 90.56 133 GLU A O 1
ATOM 990 N N . ALA A 1 134 ? 19.148 -9.284 -11.497 1.00 87.62 134 ALA A N 1
ATOM 991 C CA . ALA A 1 134 ? 17.939 -9.598 -10.733 1.00 87.62 134 ALA A CA 1
ATOM 992 C C . ALA A 1 134 ? 16.620 -9.151 -11.403 1.00 87.62 134 ALA A C 1
ATOM 994 O O . ALA A 1 134 ? 15.559 -9.632 -11.024 1.00 87.62 134 ALA A O 1
ATOM 995 N N . ASN A 1 135 ? 16.679 -8.239 -12.382 1.00 87.31 135 ASN A N 1
ATOM 996 C CA . ASN A 1 135 ? 15.519 -7.742 -13.124 1.00 87.31 135 ASN A CA 1
ATOM 997 C C . ASN A 1 135 ? 15.365 -8.404 -14.509 1.00 87.31 135 ASN A C 1
ATOM 999 O O . ASN A 1 135 ? 14.506 -7.994 -15.295 1.00 87.31 135 ASN A O 1
ATOM 1003 N N . LEU A 1 136 ? 16.201 -9.389 -14.853 1.00 90.06 136 LEU A N 1
ATOM 1004 C CA . LEU A 1 136 ? 16.081 -10.120 -16.111 1.00 90.06 136 LEU A CA 1
ATOM 1005 C C . LEU A 1 136 ? 14.830 -10.999 -16.107 1.00 90.06 136 LEU A C 1
ATOM 1007 O O . LEU A 1 136 ? 14.444 -11.567 -15.088 1.00 90.06 136 LEU A O 1
ATOM 1011 N N . TYR A 1 137 ? 14.226 -11.164 -17.285 1.00 91.44 137 TYR A N 1
ATOM 1012 C CA . TYR A 1 137 ? 13.035 -12.000 -17.440 1.00 91.44 137 TYR A CA 1
ATOM 1013 C C . TYR A 1 137 ? 13.262 -13.427 -16.926 1.00 91.44 137 TYR A C 1
ATOM 1015 O O . TYR A 1 137 ? 12.402 -13.969 -16.245 1.00 91.44 137 TYR A O 1
ATOM 1023 N N . THR A 1 138 ? 14.430 -14.014 -17.201 1.00 92.88 138 THR A N 1
ATOM 1024 C CA . THR A 1 138 ? 14.786 -15.373 -16.764 1.00 92.88 138 THR A CA 1
ATOM 1025 C C . THR A 1 138 ? 14.938 -15.511 -15.251 1.00 92.88 138 THR A C 1
ATOM 1027 O O . THR A 1 138 ? 14.743 -16.604 -14.737 1.00 92.88 138 THR A O 1
ATOM 1030 N N . GLU A 1 139 ? 15.250 -14.424 -14.540 1.00 92.19 139 GLU A N 1
ATOM 1031 C CA . GLU A 1 139 ? 15.382 -14.424 -13.077 1.00 92.19 139 GLU A CA 1
ATOM 1032 C C . GLU A 1 139 ? 14.045 -14.218 -12.359 1.00 92.19 139 GLU A C 1
ATOM 1034 O O . GLU A 1 139 ? 13.896 -14.584 -11.191 1.00 92.19 139 GLU A O 1
ATOM 1039 N N . ILE A 1 140 ? 13.080 -13.616 -13.055 1.00 92.00 140 ILE A N 1
ATOM 1040 C CA . ILE A 1 140 ? 11.789 -13.203 -12.506 1.00 92.00 140 ILE A CA 1
ATOM 1041 C C . ILE A 1 140 ? 10.672 -14.167 -12.882 1.00 92.00 140 ILE A C 1
ATOM 1043 O O . ILE A 1 140 ? 9.798 -14.425 -12.059 1.00 92.00 140 ILE A O 1
ATOM 1047 N N . ALA A 1 141 ? 10.631 -14.633 -14.131 1.00 92.44 141 ALA A N 1
ATOM 1048 C CA . ALA A 1 141 ? 9.544 -15.471 -14.615 1.00 92.44 141 ALA A CA 1
ATOM 1049 C C . ALA A 1 141 ? 9.412 -16.724 -13.737 1.00 92.44 141 ALA A C 1
ATOM 1051 O O . ALA A 1 141 ? 10.413 -17.328 -13.359 1.00 92.44 141 ALA A O 1
ATOM 1052 N N . GLU A 1 142 ? 8.174 -17.087 -13.392 1.00 92.44 142 GLU A N 1
ATOM 1053 C CA . GLU A 1 142 ? 7.857 -18.219 -12.503 1.00 92.44 142 GLU A CA 1
ATOM 1054 C C . GLU A 1 142 ? 8.443 -18.127 -11.078 1.00 92.44 142 GLU A C 1
ATOM 1056 O O . GLU A 1 142 ? 8.398 -19.099 -10.321 1.00 92.44 142 GLU A O 1
ATOM 1061 N N . ARG A 1 143 ? 8.962 -16.962 -10.667 1.00 88.50 143 ARG A N 1
ATOM 1062 C CA . ARG A 1 143 ? 9.570 -16.760 -9.350 1.00 88.50 143 ARG A CA 1
ATOM 1063 C C . ARG A 1 143 ? 8.830 -15.701 -8.542 1.00 88.50 143 ARG A C 1
ATOM 1065 O O . ARG A 1 143 ? 8.513 -14.622 -9.028 1.00 88.50 143 ARG A O 1
ATOM 1072 N N . ILE A 1 144 ? 8.635 -15.999 -7.262 1.00 95.00 144 ILE A N 1
ATOM 1073 C CA . ILE A 1 144 ? 8.269 -15.028 -6.227 1.00 95.00 144 ILE A CA 1
ATOM 1074 C C . ILE A 1 144 ? 9.349 -15.032 -5.151 1.00 95.00 144 ILE A C 1
ATOM 1076 O O . ILE A 1 144 ? 9.909 -16.083 -4.835 1.00 95.00 144 ILE A O 1
ATOM 1080 N N . TYR A 1 145 ? 9.665 -13.869 -4.589 1.00 93.69 145 TYR A N 1
ATOM 1081 C CA . TYR A 1 145 ? 10.571 -13.786 -3.445 1.00 93.69 145 TYR A CA 1
ATOM 1082 C C . TYR A 1 145 ? 10.359 -12.504 -2.642 1.00 93.69 145 TYR A C 1
ATOM 1084 O O . TYR A 1 145 ? 10.005 -11.458 -3.188 1.00 93.69 145 TYR A O 1
ATOM 1092 N N . SER A 1 146 ? 10.596 -12.584 -1.334 1.00 94.50 146 SER A N 1
ATOM 1093 C CA . SER A 1 146 ? 10.611 -11.424 -0.444 1.00 94.50 146 SER A CA 1
ATOM 1094 C C . SER A 1 146 ? 11.923 -10.653 -0.597 1.00 94.50 146 SER A C 1
ATOM 1096 O O . SER A 1 146 ? 12.988 -11.245 -0.789 1.00 94.50 146 SER A O 1
ATOM 1098 N N . TYR A 1 147 ? 11.876 -9.332 -0.471 1.00 89.81 147 TYR A N 1
ATOM 1099 C CA . TYR A 1 147 ? 13.060 -8.472 -0.499 1.00 89.81 147 TYR A CA 1
ATOM 1100 C C . TYR A 1 147 ? 12.946 -7.378 0.559 1.00 89.81 147 TYR A C 1
ATOM 1102 O O . TYR A 1 147 ? 11.881 -7.173 1.122 1.00 89.81 147 TYR A O 1
ATOM 1110 N N . GLY A 1 148 ? 14.047 -6.697 0.891 1.00 88.81 148 GLY A N 1
ATOM 1111 C CA . GLY A 1 148 ? 14.004 -5.590 1.859 1.00 88.81 148 GLY A CA 1
ATOM 1112 C C . GLY A 1 148 ? 13.405 -5.958 3.223 1.00 88.81 148 GLY A C 1
ATOM 1113 O O . GLY A 1 148 ? 12.833 -5.099 3.890 1.00 88.81 148 GLY A O 1
ATOM 1114 N N . ILE A 1 149 ? 13.502 -7.233 3.616 1.00 91.69 149 ILE A N 1
ATOM 1115 C CA . ILE A 1 149 ? 12.943 -7.746 4.869 1.00 91.69 149 ILE A CA 1
ATOM 1116 C C . ILE A 1 149 ? 13.570 -6.972 6.030 1.00 91.69 149 ILE A C 1
ATOM 1118 O O . ILE A 1 149 ? 14.778 -6.718 6.032 1.00 91.69 149 ILE A O 1
ATOM 1122 N N . THR A 1 150 ? 12.750 -6.584 7.008 1.00 85.50 150 THR A N 1
ATOM 1123 C CA . THR A 1 150 ? 13.134 -5.805 8.202 1.00 85.50 150 THR A CA 1
ATOM 1124 C C . THR A 1 150 ? 13.530 -4.354 7.914 1.00 85.50 150 THR A C 1
ATOM 1126 O O . THR A 1 150 ? 13.273 -3.476 8.734 1.00 85.50 150 THR A O 1
ATOM 1129 N N . ARG A 1 151 ? 14.176 -4.068 6.779 1.00 86.81 151 ARG A N 1
ATOM 1130 C CA . ARG A 1 151 ? 14.665 -2.736 6.406 1.00 86.81 151 ARG A CA 1
ATOM 1131 C C . ARG A 1 151 ? 14.365 -2.462 4.938 1.00 86.81 151 ARG A C 1
ATOM 1133 O O . ARG A 1 151 ? 15.153 -2.801 4.057 1.00 86.81 151 ARG A O 1
ATOM 1140 N N . HIS A 1 152 ? 13.243 -1.790 4.701 1.00 83.62 152 HIS A N 1
ATOM 1141 C CA . HIS A 1 152 ? 12.874 -1.255 3.396 1.00 83.62 152 HIS A CA 1
ATOM 1142 C C . HIS A 1 152 ? 12.817 0.275 3.449 1.00 83.62 152 HIS A C 1
ATOM 1144 O O . HIS A 1 152 ? 12.442 0.848 4.471 1.00 83.62 152 HIS A O 1
ATOM 1150 N N . CYS A 1 153 ? 13.159 0.946 2.347 1.00 84.25 153 CYS A N 1
ATOM 1151 C CA . CYS A 1 153 ? 13.195 2.412 2.283 1.00 84.25 153 CYS A CA 1
ATOM 1152 C C . CYS A 1 153 ? 11.836 3.079 2.549 1.00 84.25 153 CYS A C 1
ATOM 1154 O O . CYS A 1 153 ? 11.816 4.215 3.004 1.00 84.25 153 CYS A O 1
ATOM 1156 N N . HIS A 1 154 ? 10.726 2.371 2.321 1.00 81.31 154 HIS A N 1
ATOM 1157 C CA . HIS A 1 154 ? 9.377 2.877 2.608 1.00 81.31 154 HIS A CA 1
ATOM 1158 C C . HIS A 1 154 ? 8.925 2.688 4.059 1.00 81.31 154 HIS A C 1
ATOM 1160 O O . HIS A 1 154 ? 7.911 3.263 4.433 1.00 81.31 154 HIS A O 1
ATOM 1166 N N . VAL A 1 155 ? 9.636 1.916 4.896 1.00 82.31 155 VAL A N 1
ATOM 1167 C CA . VAL A 1 155 ? 9.210 1.715 6.297 1.00 82.31 155 VAL A CA 1
ATOM 1168 C C . VAL A 1 155 ? 9.118 3.043 7.056 1.00 82.31 155 VAL A C 1
ATOM 1170 O O . VAL A 1 155 ? 8.056 3.299 7.615 1.00 82.31 155 VAL A O 1
ATOM 1173 N N . PRO A 1 156 ? 10.135 3.933 7.028 1.00 86.12 156 PRO A N 1
ATOM 1174 C CA . PRO A 1 156 ? 10.044 5.215 7.726 1.00 86.12 156 PRO A CA 1
ATOM 1175 C C . PRO A 1 156 ? 8.899 6.095 7.218 1.00 86.12 156 PRO A C 1
ATOM 1177 O O . PRO A 1 156 ? 8.303 6.826 7.996 1.00 86.12 156 PRO A O 1
ATOM 1180 N N . GLU A 1 157 ? 8.585 6.020 5.924 1.00 77.94 157 GLU A N 1
ATOM 1181 C CA . GLU A 1 157 ? 7.517 6.801 5.293 1.00 77.94 157 GLU A CA 1
ATOM 1182 C C . GLU A 1 157 ? 6.129 6.319 5.740 1.00 77.94 157 GLU A C 1
ATOM 1184 O O . GLU A 1 157 ? 5.292 7.125 6.144 1.00 77.94 157 GLU A O 1
ATOM 1189 N N . ILE A 1 158 ? 5.923 4.996 5.750 1.00 76.06 158 ILE A N 1
ATOM 1190 C CA . ILE A 1 158 ? 4.707 4.359 6.269 1.00 76.06 158 ILE A CA 1
ATOM 1191 C C . ILE A 1 158 ? 4.546 4.696 7.753 1.00 76.06 158 ILE A C 1
ATOM 1193 O O . ILE A 1 158 ? 3.504 5.194 8.167 1.00 76.06 158 ILE A O 1
ATOM 1197 N N . GLU A 1 159 ? 5.579 4.464 8.565 1.00 81.69 159 GLU A N 1
ATOM 1198 C CA . GLU A 1 159 ? 5.533 4.750 10.000 1.00 81.69 159 GLU A CA 1
ATOM 1199 C C . GLU A 1 159 ? 5.279 6.230 10.279 1.00 81.69 159 GLU A C 1
ATOM 1201 O O . GLU A 1 159 ? 4.514 6.545 11.188 1.00 81.69 159 GLU A O 1
ATOM 1206 N N . GLN A 1 160 ? 5.865 7.137 9.494 1.00 76.62 160 GLN A N 1
ATOM 1207 C CA . GLN A 1 160 ? 5.649 8.572 9.639 1.00 76.62 160 GLN A CA 1
ATOM 1208 C C . GLN A 1 160 ? 4.189 8.948 9.391 1.00 76.62 160 GLN A C 1
ATOM 1210 O O . GLN A 1 160 ? 3.592 9.589 10.252 1.00 76.62 160 GLN A O 1
ATOM 1215 N N . GLY A 1 161 ? 3.595 8.561 8.259 1.00 71.31 161 GLY A N 1
ATOM 1216 C CA . GLY A 1 161 ? 2.209 8.950 7.990 1.00 71.31 161 GLY A CA 1
ATOM 1217 C C . GLY A 1 161 ? 1.224 8.297 8.971 1.00 71.31 161 GLY A C 1
ATOM 1218 O O . GLY A 1 161 ? 0.253 8.934 9.374 1.00 71.31 161 GLY A O 1
ATOM 1219 N N . LEU A 1 162 ? 1.503 7.069 9.433 1.00 70.12 162 LEU A N 1
ATOM 1220 C CA . LEU A 1 162 ? 0.680 6.410 10.449 1.00 70.12 162 LEU A CA 1
ATOM 1221 C C . LEU A 1 162 ? 0.807 7.124 11.788 1.00 70.12 162 LEU A C 1
ATOM 1223 O O . LEU A 1 162 ? -0.188 7.313 12.480 1.00 70.12 162 LEU A O 1
ATOM 1227 N N . SER A 1 163 ? 2.023 7.542 12.140 1.00 77.12 163 SER A N 1
ATOM 1228 C CA . SER A 1 163 ? 2.281 8.252 13.389 1.00 77.12 163 SER A CA 1
ATOM 1229 C C . SER A 1 163 ? 1.653 9.639 13.411 1.00 77.12 163 SER A C 1
ATOM 1231 O O . SER A 1 163 ? 1.081 10.032 14.427 1.00 77.12 163 SER A O 1
ATOM 1233 N N . ASP A 1 164 ? 1.708 10.355 12.286 1.00 72.31 164 ASP A N 1
ATOM 1234 C CA . ASP A 1 164 ? 1.045 11.648 12.106 1.00 72.31 164 ASP A CA 1
ATOM 1235 C C . ASP A 1 164 ? -0.474 11.510 12.287 1.00 72.31 164 ASP A C 1
ATOM 1237 O O . ASP A 1 164 ? -1.095 12.324 12.971 1.00 72.31 164 ASP A O 1
ATOM 1241 N N . ALA A 1 165 ? -1.074 10.462 11.720 1.00 66.12 165 ALA A N 1
ATOM 1242 C CA . ALA A 1 165 ? -2.509 10.224 11.813 1.00 66.12 165 ALA A CA 1
ATOM 1243 C C . ALA A 1 165 ? -2.978 9.740 13.189 1.00 66.12 165 ALA A C 1
ATOM 1245 O O . ALA A 1 165 ? -4.044 10.138 13.655 1.00 66.12 165 ALA A O 1
ATOM 1246 N N . ALA A 1 166 ? -2.181 8.889 13.832 1.00 66.38 166 ALA A N 1
ATOM 1247 C CA . ALA A 1 166 ? -2.459 8.345 15.155 1.00 66.38 166 ALA A CA 1
ATOM 1248 C C . ALA A 1 166 ? -2.106 9.313 16.292 1.00 66.38 166 ALA A C 1
ATOM 1250 O O . ALA A 1 166 ? -2.436 9.053 17.449 1.00 66.38 166 ALA A O 1
ATOM 1251 N N . ASN A 1 167 ? -1.379 10.394 15.985 1.00 72.44 167 ASN A N 1
ATOM 1252 C CA . ASN A 1 167 ? -0.754 11.283 16.963 1.00 72.44 167 ASN A CA 1
ATOM 1253 C C . ASN A 1 167 ? 0.058 10.511 18.031 1.00 72.44 167 ASN A C 1
ATOM 1255 O O . ASN A 1 167 ? 0.071 10.850 19.215 1.00 72.44 167 ASN A O 1
ATOM 1259 N N . SER A 1 168 ? 0.707 9.427 17.609 1.00 75.06 168 SER A N 1
ATOM 1260 C CA . SER A 1 168 ? 1.480 8.510 18.448 1.00 75.06 168 SER A CA 1
ATOM 1261 C C . SER A 1 168 ? 2.543 7.830 17.598 1.00 75.06 168 SER A C 1
ATOM 1263 O O . SER A 1 168 ? 2.384 7.717 16.391 1.00 75.06 168 SER A O 1
ATOM 1265 N N . LYS A 1 169 ? 3.635 7.358 18.199 1.00 84.75 169 LYS A N 1
ATOM 1266 C CA . LYS A 1 169 ? 4.674 6.648 17.448 1.00 84.75 169 LYS A CA 1
ATOM 1267 C C . LYS A 1 169 ? 4.187 5.248 17.065 1.00 84.75 169 LYS A C 1
ATOM 1269 O O . LYS A 1 169 ? 3.978 4.413 17.943 1.00 84.75 169 LYS A O 1
ATOM 1274 N N . ILE A 1 170 ? 4.081 4.992 15.765 1.00 77.12 170 ILE A N 1
ATOM 1275 C CA . ILE A 1 170 ? 3.675 3.707 15.192 1.00 77.12 170 ILE A CA 1
ATOM 1276 C C . ILE A 1 170 ? 4.895 2.957 14.676 1.00 77.12 170 ILE A C 1
ATOM 1278 O O . ILE A 1 170 ? 5.807 3.543 14.097 1.00 77.12 170 ILE A O 1
ATOM 1282 N N . THR A 1 171 ? 4.893 1.643 14.874 1.00 86.81 171 THR A N 1
ATOM 1283 C CA . THR A 1 171 ? 5.885 0.736 14.297 1.00 86.81 171 THR A CA 1
ATOM 1284 C C . THR A 1 171 ? 5.163 -0.382 13.571 1.00 86.81 171 THR A C 1
ATOM 1286 O O . THR A 1 171 ? 4.207 -0.952 14.103 1.00 86.81 171 THR A O 1
ATOM 1289 N N . VAL A 1 172 ? 5.609 -0.689 12.355 1.00 83.06 172 VAL A N 1
ATOM 1290 C CA . VAL A 1 172 ? 4.959 -1.682 11.491 1.00 83.06 172 VAL A CA 1
ATOM 1291 C C . VAL A 1 172 ? 5.913 -2.799 11.112 1.00 83.06 172 VAL A C 1
ATOM 1293 O O . VAL A 1 172 ? 7.122 -2.603 11.002 1.00 83.06 172 VAL A O 1
ATOM 1296 N N . ASN A 1 173 ? 5.358 -3.978 10.848 1.00 92.19 173 ASN A N 1
ATOM 1297 C CA . ASN A 1 173 ? 6.098 -5.040 10.186 1.00 92.19 173 ASN A CA 1
ATOM 1298 C C . ASN A 1 173 ? 5.762 -5.030 8.693 1.00 92.19 173 ASN A C 1
ATOM 1300 O O . ASN A 1 173 ? 4.648 -5.380 8.314 1.00 92.19 173 ASN A O 1
ATOM 1304 N N . PHE A 1 174 ? 6.709 -4.629 7.848 1.00 88.44 174 PHE A N 1
ATOM 1305 C CA . PHE A 1 174 ? 6.516 -4.523 6.400 1.00 88.44 174 PHE A CA 1
ATOM 1306 C C . PHE A 1 174 ? 7.413 -5.516 5.663 1.00 88.44 174 PHE A C 1
ATOM 1308 O O . PHE A 1 174 ? 8.636 -5.481 5.806 1.00 88.44 174 PHE A O 1
ATOM 1315 N N . THR A 1 175 ? 6.807 -6.387 4.856 1.00 93.31 175 THR A N 1
ATOM 1316 C CA . THR A 1 175 ? 7.530 -7.337 4.002 1.00 93.31 175 THR A CA 1
ATOM 1317 C C . THR A 1 175 ? 7.029 -7.219 2.565 1.00 93.31 175 THR A C 1
ATOM 1319 O O . THR A 1 175 ? 5.894 -7.613 2.286 1.00 93.31 175 THR A O 1
ATOM 1322 N N . PRO A 1 176 ? 7.840 -6.676 1.641 1.00 91.44 176 PRO A N 1
ATOM 1323 C CA . PRO A 1 176 ? 7.497 -6.656 0.233 1.00 91.44 176 PRO A CA 1
ATOM 1324 C C . PRO A 1 176 ? 7.953 -7.942 -0.475 1.00 91.44 176 PRO A C 1
ATOM 1326 O O . PRO A 1 176 ? 9.015 -8.507 -0.197 1.00 91.44 176 PRO A O 1
ATOM 1329 N N . HIS A 1 177 ? 7.152 -8.364 -1.443 1.00 93.56 177 HIS A N 1
ATOM 1330 C CA . HIS A 1 177 ? 7.340 -9.528 -2.294 1.00 93.56 177 HIS A CA 1
ATOM 1331 C C . HIS A 1 177 ? 7.346 -9.088 -3.753 1.00 93.56 177 HIS A C 1
ATOM 1333 O O . HIS A 1 177 ? 6.448 -8.366 -4.193 1.00 93.56 177 HIS A O 1
ATOM 1339 N N . LEU A 1 178 ? 8.353 -9.519 -4.510 1.00 92.50 178 LEU A N 1
ATOM 1340 C CA . LEU A 1 178 ? 8.401 -9.280 -5.945 1.00 92.50 178 LEU A CA 1
ATOM 1341 C C . LEU A 1 178 ? 7.591 -10.362 -6.658 1.00 92.50 178 LEU A C 1
ATOM 1343 O O . LEU A 1 178 ? 7.810 -11.555 -6.441 1.00 92.50 178 LEU A O 1
ATOM 1347 N N . MET A 1 179 ? 6.661 -9.931 -7.503 1.00 94.06 179 MET A N 1
ATOM 1348 C CA . MET A 1 179 ? 5.754 -10.801 -8.242 1.00 94.06 179 MET A CA 1
ATOM 1349 C C . MET A 1 179 ? 6.154 -10.886 -9.719 1.00 94.06 179 MET A C 1
ATOM 1351 O O . MET A 1 179 ? 6.533 -9.858 -10.291 1.00 94.06 179 MET A O 1
ATOM 1355 N N . PRO A 1 180 ? 5.971 -12.047 -10.380 1.00 93.19 180 PRO A N 1
ATOM 1356 C CA . PRO A 1 180 ? 6.290 -12.264 -11.792 1.00 93.19 180 PRO A CA 1
ATOM 1357 C C . PRO A 1 180 ? 5.216 -11.652 -12.707 1.00 93.19 180 PRO A C 1
ATOM 1359 O O . PRO A 1 180 ? 4.592 -12.314 -13.532 1.00 93.19 180 PRO A O 1
ATOM 1362 N N . MET A 1 181 ? 4.957 -10.359 -12.533 1.00 92.19 181 MET A N 1
ATOM 1363 C CA . MET A 1 181 ? 4.019 -9.574 -13.326 1.00 92.19 181 MET A CA 1
ATOM 1364 C C . MET A 1 181 ? 4.612 -8.199 -13.624 1.00 92.19 181 MET A C 1
ATOM 1366 O O . MET A 1 181 ? 5.452 -7.692 -12.882 1.00 92.19 181 MET A O 1
ATOM 1370 N N . ILE A 1 182 ? 4.163 -7.587 -14.722 1.00 86.81 182 ILE A N 1
ATOM 1371 C CA . ILE A 1 182 ? 4.716 -6.313 -15.200 1.00 86.81 182 ILE A CA 1
ATOM 1372 C C . ILE A 1 182 ? 4.219 -5.151 -14.339 1.00 86.81 182 ILE A C 1
ATOM 1374 O O . ILE A 1 182 ? 5.025 -4.354 -13.881 1.00 86.81 182 ILE A O 1
ATOM 1378 N N . ARG A 1 183 ? 2.907 -5.066 -14.081 1.00 87.44 183 ARG A N 1
ATOM 1379 C CA . ARG A 1 183 ? 2.276 -3.954 -13.355 1.00 87.44 183 ARG A CA 1
ATOM 1380 C C . ARG A 1 183 ? 1.253 -4.448 -12.344 1.00 87.44 183 ARG A C 1
ATOM 1382 O O . ARG A 1 183 ? 0.455 -5.325 -12.667 1.00 87.44 183 ARG A O 1
ATOM 1389 N N . GLY A 1 184 ? 1.227 -3.801 -11.185 1.00 86.56 184 GLY A N 1
ATOM 1390 C CA . GLY A 1 184 ? 0.216 -3.999 -10.151 1.00 86.56 184 GLY A CA 1
ATOM 1391 C C . GLY A 1 184 ? 0.849 -4.180 -8.781 1.00 86.56 184 GLY A C 1
ATOM 1392 O O . GLY A 1 184 ? 1.911 -4.781 -8.653 1.00 86.56 184 GLY A O 1
ATOM 1393 N N . MET A 1 185 ? 0.202 -3.631 -7.764 1.00 89.81 185 MET A N 1
ATOM 1394 C CA . MET A 1 185 ? 0.588 -3.788 -6.371 1.00 89.81 185 MET A CA 1
ATOM 1395 C C . MET A 1 185 ? -0.634 -4.204 -5.576 1.00 89.81 185 MET A C 1
ATOM 1397 O O . MET A 1 185 ? -1.706 -3.630 -5.762 1.00 89.81 185 MET A O 1
ATOM 1401 N N . GLN A 1 186 ? -0.453 -5.165 -4.683 1.00 92.25 186 GLN A N 1
ATOM 1402 C CA . GLN A 1 186 ? -1.406 -5.496 -3.639 1.00 92.25 186 GLN A CA 1
ATOM 1403 C C . GLN A 1 186 ? -0.749 -5.265 -2.281 1.00 92.25 186 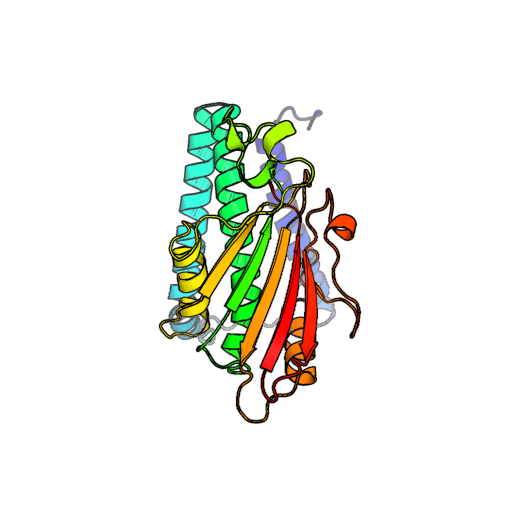GLN A C 1
ATOM 1405 O O . GLN A 1 186 ? 0.446 -5.490 -2.112 1.00 92.25 186 GLN A O 1
ATOM 1410 N N . SER A 1 187 ? -1.510 -4.778 -1.312 1.00 89.12 187 SER A N 1
ATOM 1411 C CA . SER A 1 187 ? -1.112 -4.758 0.091 1.00 89.12 187 SER A CA 1
ATOM 1412 C C . SER A 1 187 ? -2.187 -5.454 0.903 1.00 89.12 187 SER A C 1
ATOM 1414 O O . SER A 1 187 ? -3.361 -5.092 0.834 1.00 89.12 187 SER A O 1
ATOM 1416 N N . THR A 1 188 ? -1.771 -6.471 1.647 1.00 91.50 188 THR A N 1
ATOM 1417 C CA . THR A 1 188 ? -2.611 -7.194 2.597 1.00 91.50 188 THR A CA 1
ATOM 1418 C C . THR A 1 188 ? -2.163 -6.789 3.991 1.00 91.50 188 THR A C 1
ATOM 1420 O O . THR A 1 188 ? -1.040 -7.081 4.406 1.00 91.50 188 THR A O 1
ATOM 1423 N N . ILE A 1 189 ? -3.022 -6.051 4.681 1.00 87.56 189 ILE A N 1
ATOM 1424 C CA . ILE A 1 189 ? -2.719 -5.410 5.953 1.00 87.56 189 ILE A CA 1
ATOM 1425 C C . ILE A 1 189 ? -3.523 -6.107 7.037 1.00 87.56 189 ILE A C 1
ATOM 1427 O O . ILE A 1 189 ? -4.750 -6.138 6.986 1.00 87.56 189 ILE A O 1
ATOM 1431 N N . TYR A 1 190 ? -2.825 -6.642 8.026 1.00 90.06 190 TYR A N 1
ATOM 1432 C CA . TYR A 1 190 ? -3.416 -7.267 9.195 1.00 90.06 190 TYR A CA 1
ATOM 1433 C C . TYR A 1 190 ? -3.280 -6.318 10.374 1.00 90.06 190 TYR A C 1
ATOM 1435 O O . TYR A 1 190 ? -2.176 -5.860 10.679 1.00 90.06 190 TYR A O 1
ATOM 1443 N N . LEU A 1 191 ? -4.390 -6.051 11.053 1.00 86.62 191 LEU A N 1
ATOM 1444 C CA . LEU A 1 191 ? -4.430 -5.130 12.183 1.00 86.62 191 LEU A CA 1
ATOM 1445 C C . LEU A 1 191 ? -5.373 -5.624 13.277 1.00 86.62 191 LEU A C 1
ATOM 1447 O O . LEU A 1 191 ? -6.259 -6.447 13.039 1.00 86.62 191 LEU A O 1
ATOM 1451 N N . GLU A 1 192 ? -5.149 -5.134 14.489 1.00 86.56 192 GLU A N 1
ATOM 1452 C CA . GLU A 1 192 ? -6.058 -5.307 15.619 1.00 86.56 192 GLU A CA 1
ATOM 1453 C C . GLU A 1 192 ? -7.093 -4.174 15.606 1.00 86.56 192 GLU A C 1
ATOM 1455 O O . GLU A 1 192 ? -6.762 -3.013 15.371 1.00 86.56 192 GLU A O 1
ATOM 1460 N N . MET A 1 193 ? -8.358 -4.510 15.834 1.00 84.94 193 MET A N 1
ATOM 1461 C CA . MET A 1 193 ? -9.436 -3.541 16.016 1.00 84.94 193 MET A CA 1
ATOM 1462 C C . MET A 1 193 ? -9.475 -3.089 17.475 1.00 84.94 193 MET A C 1
ATOM 1464 O O . MET A 1 193 ? -9.131 -3.855 18.379 1.00 84.94 193 MET A O 1
ATOM 1468 N N . ALA A 1 194 ? -9.926 -1.862 17.718 1.00 81.62 194 ALA A N 1
ATOM 1469 C CA . ALA A 1 194 ? -10.133 -1.385 19.077 1.00 81.62 194 ALA A CA 1
ATOM 1470 C C . ALA A 1 194 ? -11.265 -2.164 19.782 1.00 81.62 194 ALA A C 1
ATOM 1472 O O . ALA A 1 194 ? -12.158 -2.714 19.125 1.00 81.62 194 ALA A O 1
ATOM 1473 N N . PRO A 1 195 ? -11.263 -2.235 21.127 1.00 84.44 195 PRO A N 1
ATOM 1474 C CA . PRO A 1 195 ? -12.291 -2.956 21.869 1.00 84.44 195 PRO A CA 1
ATOM 1475 C C . PRO A 1 195 ? -13.709 -2.487 21.515 1.00 84.44 195 PRO A C 1
ATOM 1477 O O . PRO A 1 195 ? -14.029 -1.307 21.628 1.00 84.44 195 PRO A O 1
ATOM 1480 N N . GLY A 1 196 ? -14.569 -3.428 21.116 1.00 85.62 196 GLY A N 1
ATOM 1481 C CA . GLY A 1 196 ? -15.964 -3.152 20.753 1.00 85.62 196 GLY A CA 1
ATOM 1482 C C . GLY A 1 196 ? -16.186 -2.708 19.305 1.00 85.62 196 GLY A C 1
ATOM 1483 O O . GLY A 1 196 ? -17.339 -2.606 18.898 1.00 85.62 196 GLY A O 1
ATOM 1484 N N . VAL A 1 197 ? -15.122 -2.504 18.522 1.00 84.81 197 VAL A N 1
ATOM 1485 C CA . VAL A 1 197 ? -15.216 -2.183 17.092 1.00 84.81 197 VAL A CA 1
ATOM 1486 C C . VAL A 1 197 ? -15.488 -3.442 16.280 1.00 84.81 197 VAL A C 1
ATOM 1488 O O . VAL A 1 197 ? -14.888 -4.500 16.496 1.00 84.81 197 VAL A O 1
ATOM 1491 N N . THR A 1 198 ? -16.393 -3.320 15.317 1.00 89.69 198 THR A N 1
ATOM 1492 C CA . THR A 1 198 ? -16.742 -4.372 14.369 1.00 89.69 198 THR A CA 1
ATOM 1493 C C . THR A 1 198 ? -16.164 -4.092 12.982 1.00 89.69 198 THR A C 1
ATOM 1495 O O . THR A 1 198 ? -15.794 -2.971 12.637 1.00 89.69 198 THR A O 1
ATOM 1498 N N . ILE A 1 199 ? -16.132 -5.124 12.136 1.00 87.81 199 ILE A N 1
ATOM 1499 C CA . ILE A 1 199 ? -15.746 -4.975 10.723 1.00 87.81 199 ILE A CA 1
ATOM 1500 C C . ILE A 1 199 ? -16.673 -4.012 9.981 1.00 87.81 199 ILE A C 1
ATOM 1502 O O . ILE A 1 199 ? -16.235 -3.318 9.067 1.00 87.81 199 ILE A O 1
ATOM 1506 N N . GLU A 1 200 ? -17.943 -3.959 10.377 1.00 89.94 200 GLU A N 1
ATOM 1507 C CA . GLU A 1 200 ? -18.908 -3.056 9.765 1.00 89.94 200 GLU A CA 1
ATOM 1508 C C . GLU A 1 200 ? -18.568 -1.595 10.072 1.00 89.94 200 GLU A C 1
ATOM 1510 O O . GLU A 1 200 ? -18.626 -0.765 9.170 1.00 89.94 200 GLU A O 1
ATOM 1515 N N . ASP A 1 201 ? -18.114 -1.293 11.290 1.00 82.19 201 ASP A N 1
ATOM 1516 C CA . ASP A 1 201 ? -17.671 0.056 11.660 1.00 82.19 201 ASP A CA 1
ATOM 1517 C C . ASP A 1 201 ? -16.466 0.494 10.816 1.00 82.19 201 ASP A C 1
ATOM 1519 O O . ASP A 1 201 ? -16.442 1.608 10.292 1.00 82.19 201 ASP A O 1
ATOM 1523 N N . LEU A 1 202 ? -15.496 -0.406 10.604 1.00 78.69 202 LEU A N 1
ATOM 1524 C CA . LEU A 1 202 ? -14.358 -0.145 9.716 1.00 78.69 202 LEU A CA 1
ATOM 1525 C C . LEU A 1 202 ? -14.796 0.069 8.266 1.00 78.69 202 LEU A C 1
ATOM 1527 O O . LEU A 1 202 ? -14.314 0.988 7.606 1.00 78.69 202 LEU A O 1
ATOM 1531 N N . TYR A 1 203 ? -15.709 -0.764 7.765 1.00 86.25 203 TYR A N 1
ATOM 1532 C CA . TYR A 1 203 ? -16.228 -0.638 6.406 1.00 86.25 203 TYR A CA 1
ATOM 1533 C C . TYR A 1 203 ? -16.946 0.703 6.210 1.00 86.25 203 TYR A C 1
ATOM 1535 O O . TYR A 1 203 ? -16.699 1.393 5.223 1.00 86.25 203 TYR A O 1
ATOM 1543 N N . GLN A 1 204 ? -17.802 1.105 7.155 1.00 83.50 204 GLN A N 1
ATOM 1544 C CA . GLN A 1 204 ? -18.497 2.393 7.097 1.00 83.50 204 GLN A CA 1
ATOM 1545 C C . GLN A 1 204 ? -17.531 3.567 7.193 1.00 83.50 204 GLN A C 1
ATOM 1547 O O . GLN A 1 204 ? -17.669 4.519 6.429 1.00 83.50 204 GLN A O 1
ATOM 1552 N N . GLN A 1 205 ? -16.524 3.490 8.064 1.00 79.06 205 GLN A N 1
ATOM 1553 C CA . GLN A 1 205 ? -15.525 4.547 8.173 1.00 79.06 205 GLN A CA 1
ATOM 1554 C C . GLN A 1 205 ? -14.741 4.717 6.870 1.00 79.06 205 GLN A C 1
ATOM 1556 O O . GLN A 1 205 ? -14.576 5.844 6.403 1.00 79.06 205 GLN A O 1
ATOM 1561 N N . LEU A 1 206 ? -14.304 3.618 6.246 1.00 75.56 206 LEU A N 1
ATOM 1562 C CA . LEU A 1 206 ? -13.654 3.663 4.933 1.00 75.56 206 LEU A CA 1
ATOM 1563 C C . LEU A 1 206 ? -14.588 4.239 3.870 1.00 75.56 206 LEU A C 1
ATOM 1565 O O . LEU A 1 206 ? -14.151 5.034 3.045 1.00 75.56 206 LEU A O 1
ATOM 1569 N N . LYS A 1 207 ? -15.873 3.872 3.906 1.00 82.50 207 LYS A N 1
ATOM 1570 C CA . LYS A 1 207 ? -16.863 4.376 2.957 1.00 82.50 207 LYS A CA 1
ATOM 1571 C C . LYS A 1 207 ? -17.004 5.889 3.065 1.00 82.50 207 LYS A C 1
ATOM 1573 O O . LYS A 1 207 ? -16.889 6.560 2.055 1.00 82.50 207 LYS A O 1
ATOM 1578 N N . ILE A 1 208 ? -17.214 6.405 4.275 1.00 78.06 208 ILE A N 1
ATOM 1579 C CA . ILE A 1 208 ? -17.360 7.844 4.540 1.00 78.06 208 ILE A CA 1
ATOM 1580 C C . ILE A 1 208 ? -16.086 8.594 4.146 1.00 78.06 208 ILE A C 1
ATOM 1582 O O . ILE A 1 208 ? -16.154 9.661 3.549 1.00 78.06 208 ILE A O 1
ATOM 1586 N N . SER A 1 209 ? -14.922 8.029 4.463 1.00 76.19 209 SER A N 1
ATOM 1587 C CA . SER A 1 209 ? -13.636 8.689 4.216 1.00 76.19 209 SER A CA 1
ATOM 1588 C C . SER A 1 209 ? -13.301 8.817 2.731 1.00 76.19 209 SER A C 1
ATOM 1590 O O . SER A 1 209 ? -12.581 9.735 2.356 1.00 76.19 209 SER A O 1
ATOM 1592 N N . TYR A 1 210 ? -13.816 7.908 1.899 1.00 76.69 210 TYR A N 1
ATOM 1593 C CA . TYR A 1 210 ? -13.514 7.842 0.469 1.00 76.69 210 TYR A CA 1
ATOM 1594 C C . TYR A 1 210 ? -14.728 8.078 -0.437 1.00 76.69 210 TYR A C 1
ATOM 1596 O O . TYR A 1 210 ? -14.625 7.882 -1.642 1.00 76.69 210 TYR A O 1
ATOM 1604 N N . GLU A 1 211 ? -15.872 8.507 0.104 1.00 80.81 211 GLU A N 1
ATOM 1605 C CA . GLU A 1 211 ? -17.100 8.707 -0.682 1.00 80.81 211 GLU A CA 1
ATOM 1606 C C . GLU A 1 211 ? -16.925 9.766 -1.781 1.00 80.81 211 GLU A C 1
ATOM 1608 O O . GLU A 1 211 ? -17.428 9.588 -2.890 1.00 80.81 211 GLU A O 1
ATOM 1613 N N . ASP A 1 212 ? -16.162 10.823 -1.492 1.00 76.94 212 ASP A N 1
ATOM 1614 C CA . ASP A 1 212 ? -15.889 11.928 -2.418 1.00 76.94 212 ASP A CA 1
ATOM 1615 C C . ASP A 1 212 ? -14.578 11.750 -3.217 1.00 76.94 212 ASP A C 1
ATOM 1617 O O . ASP A 1 212 ? -14.198 12.619 -4.007 1.00 76.94 212 ASP A O 1
ATOM 1621 N N . GLU A 1 213 ? -13.869 10.631 -3.032 1.00 72.94 213 GLU A N 1
ATOM 1622 C CA . GLU A 1 213 ? -12.567 10.371 -3.652 1.00 72.94 213 GLU A CA 1
ATOM 1623 C C . GLU A 1 213 ? -12.709 9.502 -4.908 1.00 72.94 213 GLU A C 1
ATOM 1625 O O . GLU A 1 213 ? -12.794 8.279 -4.837 1.00 72.94 213 GLU A O 1
ATOM 1630 N N . GLU A 1 214 ? -12.650 10.126 -6.090 1.00 83.06 214 GLU A N 1
ATOM 1631 C CA . GLU A 1 214 ? -12.803 9.443 -7.390 1.00 83.06 214 GLU A CA 1
ATOM 1632 C C . GLU A 1 214 ? -11.878 8.226 -7.534 1.00 83.06 214 GLU A C 1
ATOM 1634 O O . GLU A 1 214 ? -12.277 7.175 -8.026 1.00 83.06 214 GLU A O 1
ATOM 1639 N N . PHE A 1 215 ? -10.619 8.352 -7.116 1.00 83.19 215 PHE A N 1
ATOM 1640 C CA . PHE A 1 215 ? -9.617 7.321 -7.370 1.00 83.19 215 PHE A CA 1
ATOM 1641 C C . PHE A 1 215 ? -9.560 6.231 -6.301 1.00 83.19 215 PHE A C 1
ATOM 1643 O O . PHE A 1 215 ? -8.859 5.243 -6.513 1.00 83.19 215 PHE A O 1
ATOM 1650 N N . VAL A 1 216 ? -10.274 6.361 -5.180 1.00 81.38 216 VAL A N 1
ATOM 1651 C CA . VAL A 1 216 ? -10.273 5.354 -4.112 1.00 81.38 216 VAL A CA 1
ATOM 1652 C C . VAL A 1 216 ? -11.645 4.713 -4.026 1.00 81.38 216 VAL A C 1
ATOM 1654 O O . VAL A 1 216 ? -12.596 5.283 -3.511 1.00 81.38 216 VAL A O 1
ATOM 1657 N N . VAL A 1 217 ? -11.742 3.479 -4.510 1.00 85.25 217 VAL A N 1
ATOM 1658 C CA . VAL A 1 217 ? -13.012 2.759 -4.577 1.00 85.25 217 VAL A CA 1
ATOM 1659 C C . VAL A 1 217 ? -13.047 1.691 -3.495 1.00 85.25 217 VAL A C 1
ATOM 1661 O O . VAL A 1 217 ? -12.348 0.675 -3.579 1.00 85.25 217 VAL A O 1
ATOM 1664 N N . LEU A 1 218 ? -13.897 1.901 -2.491 1.00 86.38 218 LEU A N 1
ATOM 1665 C CA . LEU A 1 218 ? -14.282 0.844 -1.563 1.00 86.38 218 LEU A CA 1
ATOM 1666 C C . LEU A 1 218 ? -15.221 -0.133 -2.279 1.00 86.38 218 LEU A C 1
ATOM 1668 O O . LEU A 1 218 ? -16.321 0.232 -2.695 1.00 86.38 218 LEU A O 1
ATOM 1672 N N . LEU A 1 219 ? -14.779 -1.378 -2.436 1.00 93.06 219 LEU A N 1
ATOM 1673 C CA . LEU A 1 219 ? -15.572 -2.422 -3.079 1.00 93.06 219 LEU A CA 1
ATOM 1674 C C . LEU A 1 219 ? -16.705 -2.906 -2.175 1.00 93.06 219 LEU A C 1
ATOM 1676 O O . LEU A 1 219 ? -16.628 -2.815 -0.953 1.00 93.06 219 LEU A O 1
ATOM 1680 N N . GLU A 1 220 ? -17.730 -3.503 -2.786 1.00 95.00 220 GLU A N 1
ATOM 1681 C CA . GLU A 1 220 ? -18.804 -4.162 -2.046 1.00 95.00 220 GLU A CA 1
ATOM 1682 C C . GLU A 1 220 ? -18.263 -5.230 -1.083 1.00 95.00 220 GLU A C 1
ATOM 1684 O O . GLU A 1 220 ? -17.249 -5.890 -1.335 1.00 95.00 220 GLU A O 1
ATOM 1689 N N . ARG A 1 221 ? -18.963 -5.427 0.037 1.00 91.69 221 ARG A N 1
ATOM 1690 C CA . ARG A 1 221 ? -18.575 -6.392 1.076 1.00 91.69 221 ARG A CA 1
ATOM 1691 C C . ARG A 1 221 ? -18.315 -7.779 0.485 1.00 91.69 221 ARG A C 1
ATOM 1693 O O . ARG A 1 221 ? -19.106 -8.296 -0.298 1.00 91.69 221 ARG A O 1
ATOM 1700 N N . GLY A 1 222 ? -17.209 -8.397 0.895 1.00 90.75 222 GLY A N 1
ATOM 1701 C CA . GLY A 1 222 ? -16.823 -9.734 0.436 1.00 90.75 222 GLY A CA 1
ATOM 1702 C C . GLY A 1 222 ? -16.142 -9.769 -0.938 1.00 90.75 222 GLY A C 1
ATOM 1703 O O . GLY A 1 222 ? -15.566 -10.797 -1.297 1.00 90.75 222 GLY A O 1
ATOM 1704 N N . VAL A 1 223 ? -16.138 -8.668 -1.697 1.00 96.12 223 VAL A N 1
ATOM 1705 C CA . VAL A 1 223 ? -15.453 -8.599 -2.991 1.00 96.12 223 VAL A CA 1
ATOM 1706 C C . VAL A 1 223 ? -13.960 -8.379 -2.783 1.00 96.12 223 VAL A C 1
ATOM 1708 O O . VAL A 1 223 ? -13.523 -7.347 -2.280 1.00 96.12 223 VAL A O 1
ATOM 1711 N N . VAL A 1 224 ? -13.153 -9.346 -3.209 1.00 95.19 224 VAL A N 1
ATOM 1712 C CA . VAL A 1 224 ? -11.693 -9.267 -3.097 1.00 95.19 224 VAL A CA 1
ATOM 1713 C C . VAL A 1 224 ? -11.125 -8.353 -4.190 1.00 95.19 224 VAL A C 1
ATOM 1715 O O . VAL A 1 224 ? -11.348 -8.637 -5.374 1.00 95.19 224 VAL A O 1
ATOM 1718 N N . PRO A 1 225 ? -10.371 -7.291 -3.838 1.00 89.06 225 PRO A N 1
ATOM 1719 C CA . PRO A 1 225 ? -9.696 -6.449 -4.818 1.00 89.06 225 PRO A CA 1
ATOM 1720 C C . PRO A 1 225 ? -8.670 -7.247 -5.632 1.00 89.06 225 PRO A C 1
ATOM 1722 O O . PRO A 1 225 ? -8.000 -8.137 -5.113 1.00 89.06 225 PRO A O 1
ATOM 1725 N N . ARG A 1 226 ? -8.538 -6.937 -6.926 1.00 93.50 226 ARG A N 1
ATOM 1726 C CA . ARG A 1 226 ? -7.616 -7.635 -7.837 1.00 93.50 226 ARG A CA 1
ATOM 1727 C C . ARG A 1 226 ? -6.792 -6.636 -8.631 1.00 93.50 226 ARG A C 1
ATOM 1729 O O . ARG A 1 226 ? -7.348 -5.730 -9.248 1.00 93.50 226 ARG A O 1
ATOM 1736 N N . THR A 1 227 ? -5.479 -6.843 -8.685 1.00 88.69 227 THR A N 1
ATOM 1737 C CA . THR A 1 227 ? -4.539 -5.951 -9.390 1.00 88.69 227 THR A CA 1
ATOM 1738 C C . THR A 1 227 ? -4.866 -5.782 -10.874 1.00 88.69 227 THR A C 1
ATOM 1740 O O . THR A 1 227 ? -4.606 -4.727 -11.448 1.00 88.69 227 THR A O 1
ATOM 1743 N N . HIS A 1 228 ? -5.493 -6.783 -11.502 1.00 92.12 228 HIS A N 1
ATOM 1744 C CA . HIS A 1 228 ? -5.906 -6.691 -12.901 1.00 92.12 228 HIS A CA 1
ATOM 1745 C C . HIS A 1 228 ? -6.982 -5.625 -13.156 1.00 92.12 228 HIS A C 1
ATOM 1747 O O . HIS A 1 228 ? -6.985 -5.048 -14.239 1.00 92.12 228 HIS A O 1
ATOM 1753 N N . ASN A 1 229 ? -7.861 -5.343 -12.186 1.00 90.25 229 ASN A N 1
ATOM 1754 C CA . ASN A 1 229 ? -8.987 -4.417 -12.367 1.00 90.25 229 ASN A CA 1
ATOM 1755 C C . ASN A 1 229 ? -8.532 -2.956 -12.420 1.00 90.25 229 ASN A C 1
ATOM 1757 O O . ASN A 1 229 ? -9.171 -2.131 -13.058 1.00 90.25 229 ASN A O 1
ATOM 1761 N N . VAL A 1 230 ? -7.413 -2.652 -11.767 1.00 84.12 230 VAL A N 1
ATOM 1762 C CA . VAL A 1 230 ? -6.845 -1.300 -11.682 1.00 84.12 230 VAL A CA 1
ATOM 1763 C C . VAL A 1 230 ? -5.718 -1.077 -12.695 1.00 84.12 230 VAL A C 1
ATOM 1765 O O . VAL A 1 230 ? -5.112 -0.003 -12.747 1.00 84.12 230 VAL A O 1
ATOM 1768 N N . ARG A 1 231 ? -5.406 -2.084 -13.523 1.00 85.75 231 ARG A N 1
ATOM 1769 C CA . ARG A 1 231 ? -4.253 -2.052 -14.424 1.00 85.75 231 ARG A CA 1
ATOM 1770 C C . ARG A 1 231 ? -4.402 -0.954 -15.482 1.00 85.75 231 ARG A C 1
ATOM 1772 O O . ARG A 1 231 ? -5.329 -0.987 -16.281 1.00 85.75 231 ARG A O 1
ATOM 1779 N N . GLY A 1 232 ? -3.432 -0.039 -15.542 1.00 81.25 232 GLY A N 1
ATOM 1780 C CA . GLY A 1 232 ? -3.436 1.072 -16.503 1.00 81.25 232 GLY A CA 1
ATOM 1781 C C . GLY A 1 232 ? -4.391 2.210 -16.137 1.00 81.25 232 GLY A C 1
ATOM 1782 O O . GLY A 1 232 ? -4.667 3.059 -16.977 1.00 81.25 232 GLY A O 1
ATOM 1783 N N . SER A 1 233 ? -4.883 2.229 -14.899 1.00 83.31 233 SER A N 1
ATOM 1784 C CA . SER A 1 233 ? -5.723 3.294 -14.358 1.00 83.31 233 SER A CA 1
ATOM 1785 C C . SER A 1 233 ? -5.061 3.941 -13.140 1.00 83.31 233 SER A C 1
ATOM 1787 O O . SER A 1 233 ? -4.071 3.423 -12.623 1.00 83.31 233 SER A O 1
ATOM 1789 N N . ASN A 1 234 ? -5.632 5.050 -12.672 1.00 83.19 234 ASN A N 1
ATOM 1790 C CA . ASN A 1 234 ? -5.241 5.684 -11.412 1.00 83.19 234 ASN A CA 1
ATOM 1791 C C . ASN A 1 234 ? -6.080 5.192 -10.215 1.00 83.19 234 ASN A C 1
ATOM 1793 O O . ASN A 1 234 ? -5.953 5.733 -9.123 1.00 83.19 234 ASN A O 1
ATOM 1797 N N . TYR A 1 235 ? -6.951 4.194 -10.411 1.00 83.38 235 TYR A N 1
ATOM 1798 C CA . TYR A 1 235 ? -7.810 3.693 -9.344 1.00 83.38 235 TYR A CA 1
ATOM 1799 C C . TYR A 1 235 ? -7.030 2.841 -8.333 1.00 83.38 235 TYR A C 1
ATOM 1801 O O . TYR A 1 235 ? -6.141 2.056 -8.677 1.00 83.38 235 TYR A O 1
ATOM 1809 N N . CYS A 1 236 ? -7.430 2.968 -7.074 1.00 83.94 236 CYS A N 1
ATOM 1810 C CA . CYS A 1 236 ? -7.071 2.125 -5.952 1.00 83.94 236 CYS A CA 1
ATOM 1811 C C . CYS A 1 236 ? -8.346 1.443 -5.461 1.00 83.94 236 CYS A C 1
ATOM 1813 O O . CYS A 1 236 ? -9.299 2.117 -5.073 1.00 83.94 236 CYS A O 1
ATOM 1815 N N . PHE A 1 237 ? -8.387 0.114 -5.495 1.00 89.56 237 PHE A N 1
ATOM 1816 C CA . PHE A 1 237 ? -9.525 -0.638 -4.970 1.00 89.56 237 PHE A CA 1
ATOM 1817 C C . PHE A 1 237 ? -9.177 -1.173 -3.589 1.00 89.56 237 PHE A C 1
ATOM 1819 O O . PHE A 1 237 ? -8.143 -1.822 -3.422 1.00 89.56 237 PHE A O 1
ATOM 1826 N N . ILE A 1 238 ? -10.048 -0.928 -2.616 1.00 85.69 238 ILE A N 1
ATOM 1827 C CA . ILE A 1 238 ? -9.870 -1.315 -1.216 1.00 85.69 238 ILE A CA 1
ATOM 1828 C C . ILE A 1 238 ? -11.072 -2.124 -0.729 1.00 85.69 238 ILE A C 1
ATOM 1830 O O . ILE A 1 238 ? -12.196 -1.929 -1.188 1.00 85.69 238 ILE A O 1
ATOM 1834 N N . ASN A 1 239 ? -10.835 -3.055 0.193 1.00 89.56 239 ASN A N 1
ATOM 1835 C CA . ASN A 1 239 ? -11.889 -3.679 0.984 1.00 89.56 239 ASN A CA 1
ATOM 1836 C C . ASN A 1 239 ? -11.359 -4.135 2.351 1.00 89.56 239 ASN A C 1
ATOM 1838 O O . ASN A 1 239 ? -10.146 -4.264 2.547 1.00 89.56 239 ASN A O 1
ATOM 1842 N N . VAL A 1 240 ? -12.274 -4.409 3.279 1.00 86.69 240 VAL A N 1
ATOM 1843 C CA . VAL A 1 240 ? -11.994 -4.912 4.625 1.00 86.69 240 VAL A CA 1
ATOM 1844 C C . VAL A 1 240 ? -12.722 -6.233 4.870 1.00 86.69 240 VAL A C 1
ATOM 1846 O O . VAL A 1 240 ? -13.857 -6.437 4.439 1.00 86.69 240 VAL A O 1
ATOM 1849 N N . PHE A 1 241 ? -12.052 -7.143 5.569 1.00 91.88 241 PHE A N 1
ATOM 1850 C CA . PHE A 1 241 ? -12.526 -8.487 5.870 1.00 91.88 241 PHE A CA 1
ATOM 1851 C C . PHE A 1 241 ? -12.289 -8.825 7.346 1.00 91.88 241 PHE A C 1
ATOM 1853 O O . PHE A 1 241 ? -11.309 -8.354 7.931 1.00 91.88 241 PHE A O 1
ATOM 1860 N N . PRO A 1 242 ? -13.137 -9.673 7.952 1.00 94.50 242 PRO A N 1
ATOM 1861 C CA . PRO A 1 242 ? -12.831 -10.263 9.249 1.00 94.50 242 PRO A CA 1
ATOM 1862 C C . PRO A 1 242 ? -11.589 -11.156 9.159 1.00 94.50 242 PRO A C 1
ATOM 1864 O O . PRO A 1 242 ? -11.469 -11.972 8.243 1.00 94.50 242 PRO A O 1
ATOM 1867 N N . ASP A 1 243 ? -10.688 -11.043 10.134 1.00 93.88 243 ASP A N 1
ATOM 1868 C CA . ASP A 1 243 ? -9.670 -12.068 10.373 1.00 93.88 243 ASP A CA 1
ATOM 1869 C C . ASP A 1 243 ? -10.328 -13.266 11.090 1.00 93.88 243 ASP A C 1
ATOM 1871 O O . ASP A 1 243 ? -11.313 -13.132 11.819 1.00 93.88 243 ASP A O 1
ATOM 1875 N N . ARG A 1 244 ? -9.770 -14.464 10.900 1.00 95.94 244 ARG A N 1
ATOM 1876 C CA . ARG A 1 244 ? -10.127 -15.651 11.685 1.00 95.94 244 ARG A CA 1
ATOM 1877 C C . ARG A 1 244 ? -9.817 -15.451 13.171 1.00 95.94 244 ARG A C 1
ATOM 1879 O O . ARG A 1 244 ? -10.483 -16.049 14.016 1.00 95.94 244 ARG A O 1
ATOM 1886 N N . ILE A 1 245 ? -8.786 -14.672 13.488 1.00 94.94 245 ILE A N 1
ATOM 1887 C CA . ILE A 1 245 ? -8.435 -14.308 14.859 1.00 94.94 245 ILE A CA 1
ATOM 1888 C C . ILE A 1 245 ? -9.428 -13.240 15.351 1.00 94.94 245 ILE A C 1
ATOM 1890 O O . ILE A 1 245 ? -9.519 -12.173 14.741 1.00 94.94 245 ILE A O 1
ATOM 1894 N N . PRO A 1 246 ? -10.161 -13.488 16.456 1.00 92.88 246 PRO A N 1
ATOM 1895 C CA . PRO A 1 246 ? -11.114 -12.522 16.991 1.00 92.88 246 PRO A CA 1
ATOM 1896 C C . PRO A 1 246 ? -10.463 -11.172 17.302 1.00 92.88 246 PRO A C 1
ATOM 1898 O O . PRO A 1 246 ? -9.352 -11.119 17.825 1.00 92.88 246 PRO A O 1
ATOM 1901 N N . GLY A 1 247 ? -11.174 -10.085 16.999 1.00 87.75 247 GLY A N 1
ATOM 1902 C CA . GLY A 1 247 ? -10.685 -8.723 17.233 1.00 87.75 247 GLY A CA 1
ATOM 1903 C C . GLY A 1 247 ? -9.662 -8.229 16.207 1.00 87.75 247 GLY A C 1
ATOM 1904 O O . GLY A 1 247 ? -9.113 -7.150 16.394 1.00 87.75 247 GLY A O 1
ATOM 1905 N N . ARG A 1 248 ? -9.404 -8.970 15.122 1.00 89.12 248 ARG A N 1
ATOM 1906 C CA . ARG A 1 248 ? -8.540 -8.527 14.019 1.00 89.12 248 ARG A CA 1
ATOM 1907 C C . ARG A 1 248 ? -9.314 -8.341 12.719 1.00 89.12 248 ARG A C 1
ATOM 1909 O O . ARG A 1 248 ? -10.355 -8.960 12.491 1.00 89.12 248 ARG A O 1
ATOM 1916 N N . ALA A 1 249 ? -8.766 -7.491 11.863 1.00 85.75 249 ALA A N 1
ATOM 1917 C CA . ALA A 1 249 ? -9.271 -7.232 10.526 1.00 85.75 249 ALA A CA 1
ATOM 1918 C C . ALA A 1 249 ? -8.151 -7.372 9.495 1.00 85.75 249 ALA A C 1
ATOM 1920 O O . ALA A 1 249 ? -6.968 -7.179 9.793 1.00 85.75 249 ALA A O 1
ATOM 1921 N N . ILE A 1 250 ? -8.557 -7.682 8.269 1.00 90.81 250 ILE A N 1
ATOM 1922 C CA . ILE A 1 250 ? -7.686 -7.737 7.104 1.00 90.81 250 ILE A CA 1
AT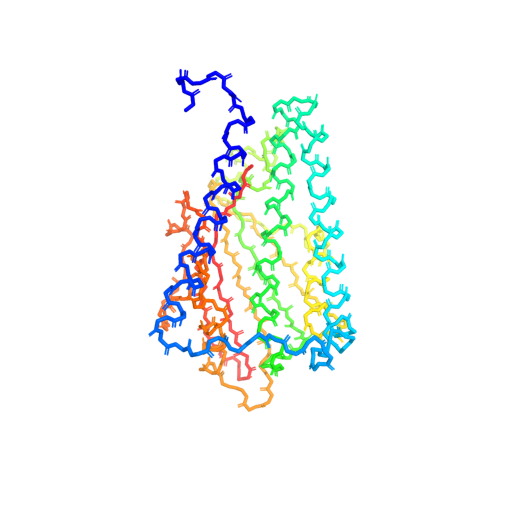OM 1923 C C . ILE A 1 250 ? -8.163 -6.671 6.128 1.00 90.81 250 ILE A C 1
ATOM 1925 O O . ILE A 1 250 ? -9.278 -6.748 5.615 1.00 90.81 250 ILE A O 1
ATOM 1929 N N . ILE A 1 251 ? -7.318 -5.686 5.848 1.00 85.50 251 ILE A N 1
ATOM 1930 C CA . ILE A 1 251 ? -7.551 -4.708 4.787 1.00 85.50 251 ILE A CA 1
ATOM 1931 C C . ILE A 1 251 ? -6.751 -5.149 3.570 1.00 85.50 251 ILE A C 1
ATOM 1933 O O . ILE A 1 251 ? -5.553 -5.407 3.658 1.00 85.50 251 ILE A O 1
ATOM 1937 N N . THR A 1 252 ? -7.413 -5.241 2.422 1.00 87.25 252 THR A N 1
ATOM 1938 C CA . THR A 1 252 ? -6.745 -5.488 1.143 1.00 87.25 252 THR A CA 1
ATOM 1939 C C . THR A 1 252 ? -6.884 -4.254 0.276 1.00 87.25 252 THR A C 1
ATOM 1941 O O . THR A 1 252 ? -7.996 -3.766 0.082 1.00 87.25 252 THR A O 1
ATOM 1944 N N . SER A 1 253 ? -5.775 -3.775 -0.277 1.00 85.31 253 SER A N 1
ATOM 1945 C CA . SER A 1 253 ? -5.777 -2.722 -1.287 1.00 85.31 253 SER A CA 1
ATOM 1946 C C . SER A 1 253 ? -4.988 -3.147 -2.517 1.00 85.31 253 SER A C 1
ATOM 1948 O O . SER A 1 253 ? -3.987 -3.860 -2.418 1.00 85.31 253 SER A O 1
ATOM 1950 N N . VAL A 1 254 ? -5.448 -2.726 -3.693 1.00 86.25 254 VAL A N 1
ATOM 1951 C CA . VAL A 1 254 ? -4.743 -2.922 -4.962 1.00 86.25 254 VAL A CA 1
ATOM 1952 C C . VAL A 1 254 ? -4.674 -1.620 -5.736 1.00 86.25 254 VAL A C 1
ATOM 1954 O O . VAL A 1 254 ? -5.648 -0.875 -5.813 1.00 86.25 254 VAL A O 1
ATOM 1957 N N . LYS A 1 255 ? -3.525 -1.371 -6.354 1.00 82.94 255 LYS A N 1
ATOM 1958 C CA . LYS A 1 255 ? -3.283 -0.203 -7.203 1.00 82.94 255 LYS A CA 1
ATOM 1959 C C . LYS A 1 255 ? -2.297 -0.533 -8.315 1.00 82.94 255 LYS A C 1
ATOM 1961 O O . LYS A 1 255 ? -1.701 -1.614 -8.344 1.00 82.94 255 LYS A O 1
ATOM 1966 N N . LEU A 1 256 ? -2.103 0.405 -9.232 1.00 81.38 256 LEU A N 1
ATOM 1967 C CA . LEU A 1 256 ? -1.041 0.308 -10.224 1.00 81.38 256 LEU A CA 1
ATOM 1968 C C . LEU A 1 256 ? 0.332 0.594 -9.592 1.00 81.38 256 LEU A C 1
ATOM 1970 O O . LEU A 1 256 ? 0.466 1.488 -8.760 1.00 81.38 256 LEU A O 1
ATOM 1974 N N . VAL A 1 257 ? 1.359 -0.142 -10.023 1.00 65.00 257 VAL A N 1
ATOM 1975 C CA . VAL A 1 257 ? 2.760 0.241 -9.787 1.00 65.00 257 VAL A CA 1
ATOM 1976 C C . VAL A 1 257 ? 3.151 1.242 -10.867 1.00 65.00 257 VAL A C 1
ATOM 1978 O O . VAL A 1 257 ? 3.031 0.936 -12.060 1.00 65.00 257 VAL A O 1
ATOM 1981 N N . ALA A 1 258 ? 3.548 2.439 -10.441 1.00 56.09 258 ALA A N 1
ATOM 1982 C CA . ALA A 1 258 ? 4.066 3.474 -11.326 1.00 56.09 258 ALA A CA 1
ATOM 1983 C C . ALA A 1 258 ? 5.511 3.141 -11.737 1.00 56.09 258 ALA A C 1
ATOM 1985 O O . ALA A 1 258 ? 6.271 2.613 -10.924 1.00 56.09 258 ALA A O 1
ATOM 1986 N N . ASP A 1 259 ? 5.849 3.442 -12.994 1.00 45.41 259 ASP A N 1
ATOM 1987 C CA . ASP A 1 259 ? 7.202 3.313 -13.560 1.00 45.41 259 ASP A CA 1
ATOM 1988 C C . ASP A 1 259 ? 7.854 4.690 -13.664 1.00 45.41 259 ASP A C 1
ATOM 1990 O O . ASP A 1 259 ? 7.104 5.649 -13.963 1.00 45.41 259 ASP A O 1
#

pLDDT: mean 75.16, std 15.96, range [34.09, 96.12]